Protein AF-A0A8E0RZ95-F1 (afdb_monomer)

Secondary structure (DSSP, 8-state):
--PPP---------TTSHHHHHHHHHHHHHHHHHHHHHHHHHHHTT-----HHHHHHHHHHHHHHHHHHHHHHHHHHHHHT-TTSEEEEEEEE-SPPEEETTEEEPPEEEEEEEE-TT-HHHHHHHHHHHHHHHHHHTT--SPPHHHHHHHHHHHHHHHHHHHHHHHHHHHHHHHHHHHHHHHHHHHTT----HHHHHHHHHHHHHHHHHHHHHHHHHHHHHHHHHHHHHHHHHHHHHHHHHTT---SEEEEEPP-HHHHHHHHHHHHHHHHHHHHHHHHHS--

Nearest PDB structures (foldseek):
  8d9p-assembly1_A  TM=5.197E-01  e=5.336E-02  synthetic construct
  8d9o-assembly1_A  TM=5.175E-01  e=1.502E-01  synthetic construct
  5vju-assembly1_A  TM=3.852E-01  e=2.653E-01  synthetic construct

Mean predicted aligned error: 12.78 Å

Radius of gyration: 26.68 Å; Cα contacts (8 Å, |Δi|>4): 266; chains: 1; bounding box: 66×37×81 Å

Sequence (284 aa):
MRQPLNWQIGLMGPQRASRYDSQIWNATRRAIENLVFYVSEHLSVHKKPTPISSTLQKVYLENSIFLLSLVSLGLSIILQMDPTFLEISMYRVKDTCMFKDNKSVCTYLKSEYRSRPLEVHTGVSEIEQVMNIAWSRLGYQDPNPEMERTINTVFVQWLEYTSIWPLDIACATFTIGFDVFRRILKRYGKSHDESLMFGMIFLMLGASVIRSVEIKLHFSVIQNINEIAQSLNYRLDEMATKKNAEMEVVICVKPPGAHLLLCITIVFLGLLQITFIMDYLDPT

pLDDT: mean 78.1, std 18.05, range [25.03, 94.81]

Solvent-accessible surface area (backbone atoms only — not comparable to full-atom values): 15977 Å² total; per-residue (Å²): 142,82,84,84,85,85,81,86,78,83,86,81,81,77,96,74,62,72,67,60,58,53,52,53,50,53,48,53,48,50,50,49,53,50,50,52,46,53,54,48,56,73,66,56,83,82,73,80,94,63,68,68,67,67,56,49,51,52,53,53,46,54,53,47,46,53,51,50,44,52,51,47,42,52,51,56,54,49,58,52,66,30,49,54,61,38,37,41,39,37,38,30,59,69,54,86,60,43,77,53,93,97,36,78,52,68,52,66,45,78,47,79,46,65,27,31,57,80,35,53,70,62,38,50,51,50,51,51,52,55,49,50,56,58,39,51,73,72,70,50,91,67,83,54,71,68,57,54,51,50,51,52,48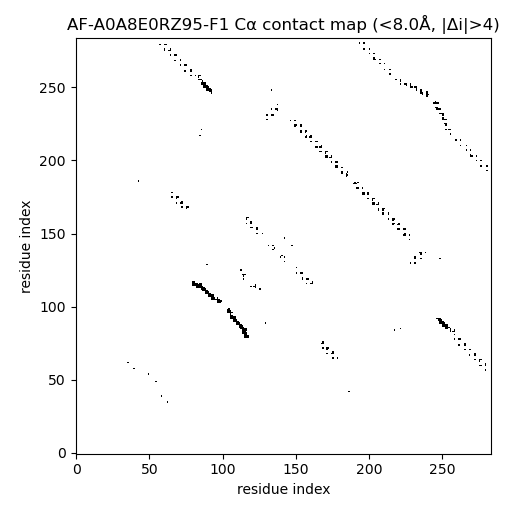,37,51,52,42,44,49,52,41,60,66,48,52,62,53,42,54,46,30,38,50,49,40,47,51,46,53,53,50,49,55,52,39,48,74,73,71,49,86,73,57,64,67,52,52,52,51,36,45,53,36,44,52,49,31,46,52,50,51,52,52,43,52,52,36,53,51,50,38,53,48,54,54,37,53,52,33,51,55,50,36,52,55,42,44,53,50,16,57,75,66,76,46,74,63,58,58,44,57,43,66,60,80,50,62,68,50,51,51,52,55,53,50,45,45,51,51,42,54,51,42,44,52,52,52,52,63,67,67,52,89,123

Structure (mmCIF, N/CA/C/O backbone):
data_AF-A0A8E0RZ95-F1
#
_entry.id   AF-A0A8E0RZ95-F1
#
loop_
_atom_site.group_PDB
_atom_site.id
_atom_site.type_symbol
_atom_site.label_atom_id
_atom_site.label_alt_id
_atom_site.label_comp_id
_atom_site.label_asym_id
_atom_site.label_entity_id
_atom_site.label_seq_id
_atom_site.pdbx_PDB_ins_code
_atom_site.Cartn_x
_atom_site.Cartn_y
_atom_site.Cartn_z
_atom_site.occupancy
_atom_site.B_iso_or_equiv
_atom_site.auth_seq_id
_atom_site.auth_comp_id
_atom_site.auth_asym_id
_atom_site.auth_atom_id
_atom_site.pdbx_PDB_model_num
ATOM 1 N N . MET A 1 1 ? -3.471 12.432 -34.734 1.00 38.22 1 MET A N 1
ATOM 2 C CA . MET A 1 1 ? -4.669 11.695 -34.275 1.00 38.22 1 MET A CA 1
ATOM 3 C C . MET A 1 1 ? -4.666 10.320 -34.933 1.00 38.22 1 MET A C 1
ATOM 5 O O . MET A 1 1 ? -4.918 10.234 -36.126 1.00 38.22 1 MET A O 1
ATOM 9 N N . ARG A 1 2 ? -4.275 9.266 -34.205 1.00 31.06 2 ARG A N 1
ATOM 10 C CA . ARG A 1 2 ? -4.332 7.866 -34.663 1.00 31.06 2 ARG A CA 1
ATOM 11 C C . ARG A 1 2 ? -5.032 7.031 -33.591 1.00 31.06 2 ARG A C 1
ATOM 13 O O . ARG A 1 2 ? -4.821 7.259 -32.406 1.00 31.06 2 ARG A O 1
ATOM 20 N N . GLN A 1 3 ? -5.914 6.153 -34.058 1.00 31.36 3 GLN A N 1
ATOM 21 C CA . GLN A 1 3 ? -6.855 5.345 -33.285 1.00 31.36 3 GLN A CA 1
ATOM 22 C C . GLN A 1 3 ? -6.155 4.284 -32.410 1.00 31.36 3 GLN A C 1
ATOM 24 O O . GLN A 1 3 ? -5.084 3.808 -32.790 1.00 31.36 3 GLN A O 1
ATOM 29 N N . PRO A 1 4 ? -6.759 3.882 -31.276 1.00 33.38 4 PRO A N 1
ATOM 30 C CA . PRO A 1 4 ? -6.235 2.822 -30.420 1.00 33.38 4 PRO A CA 1
ATOM 31 C C . PRO A 1 4 ? -6.457 1.421 -31.018 1.00 33.38 4 PRO A C 1
ATOM 33 O O . PRO A 1 4 ? -7.517 1.114 -31.565 1.00 33.38 4 PRO A O 1
ATOM 36 N N . LEU A 1 5 ? -5.437 0.567 -30.885 1.00 31.61 5 LEU A N 1
ATOM 37 C CA . LEU A 1 5 ? -5.451 -0.853 -31.242 1.00 31.61 5 LEU A CA 1
ATOM 38 C C . LEU A 1 5 ? -6.362 -1.640 -30.290 1.00 31.61 5 LEU A C 1
ATOM 40 O O . LEU A 1 5 ? -6.172 -1.646 -29.075 1.00 31.61 5 LEU A O 1
ATOM 44 N N . ASN A 1 6 ? -7.349 -2.305 -30.883 1.00 25.03 6 ASN A N 1
ATOM 45 C CA . ASN A 1 6 ? -8.345 -3.144 -30.229 1.00 25.03 6 ASN A CA 1
ATOM 46 C C . ASN A 1 6 ? -7.738 -4.533 -29.949 1.00 25.03 6 ASN A C 1
ATOM 48 O O . ASN A 1 6 ? -7.458 -5.279 -30.887 1.00 25.03 6 ASN A O 1
ATOM 52 N N . TRP A 1 7 ? -7.547 -4.896 -28.680 1.00 32.97 7 TRP A N 1
ATOM 53 C CA . TRP A 1 7 ? -7.161 -6.252 -28.276 1.00 32.97 7 TRP A CA 1
ATOM 54 C C . TRP A 1 7 ? -8.414 -7.021 -27.845 1.00 32.97 7 TRP A C 1
ATOM 56 O O . TRP A 1 7 ? -8.933 -6.814 -26.751 1.00 32.97 7 TRP A O 1
ATOM 66 N N . GLN A 1 8 ? -8.920 -7.906 -28.708 1.00 28.61 8 GLN A N 1
ATOM 67 C CA . GLN A 1 8 ? -9.961 -8.867 -28.335 1.00 28.61 8 GLN A CA 1
ATOM 68 C C . GLN A 1 8 ? -9.312 -10.094 -27.689 1.00 28.61 8 GLN A C 1
ATOM 70 O O . GLN A 1 8 ? -8.647 -10.883 -28.357 1.00 28.61 8 GLN A O 1
ATOM 75 N N . ILE A 1 9 ? -9.525 -10.259 -26.384 1.00 35.12 9 ILE A N 1
ATOM 76 C CA . ILE A 1 9 ? -9.190 -11.479 -25.646 1.00 35.12 9 ILE A CA 1
ATOM 77 C C . ILE A 1 9 ? -10.473 -12.305 -25.533 1.00 35.12 9 ILE A C 1
ATOM 79 O O . ILE A 1 9 ? -11.437 -11.893 -24.889 1.00 35.12 9 ILE A O 1
ATOM 83 N N . GLY A 1 10 ? -10.492 -13.462 -26.194 1.00 29.03 10 GLY A N 1
ATOM 84 C CA . GLY A 1 10 ? -11.574 -14.435 -26.090 1.00 29.03 10 GLY A CA 1
ATOM 85 C C . GLY A 1 10 ? -11.600 -15.070 -24.701 1.00 29.03 10 GLY A C 1
ATOM 86 O O . GLY A 1 10 ? -10.696 -15.816 -24.333 1.00 29.03 10 GLY A O 1
ATOM 87 N N . LEU A 1 11 ? -12.648 -14.779 -23.932 1.00 29.88 11 LEU A N 1
ATOM 88 C CA . LEU A 1 11 ? -12.957 -15.453 -22.674 1.00 29.88 11 LEU A CA 1
ATOM 89 C C . LEU A 1 11 ? -13.572 -16.829 -22.972 1.00 29.88 11 LEU A C 1
ATOM 91 O O . LEU A 1 11 ? -14.759 -16.936 -23.270 1.00 29.88 11 LEU A O 1
ATOM 95 N N . MET A 1 12 ? -12.774 -17.891 -22.851 1.00 31.47 12 MET A N 1
ATOM 96 C CA . MET A 1 12 ? -13.291 -19.226 -22.537 1.00 31.47 12 MET A CA 1
ATOM 97 C C . MET A 1 12 ? -13.261 -19.396 -21.017 1.00 31.47 12 MET A C 1
ATOM 99 O O . MET A 1 12 ? -12.195 -19.432 -20.405 1.00 31.47 12 MET A O 1
ATOM 103 N N . GLY A 1 13 ? -14.438 -19.443 -20.394 1.00 33.50 13 GLY A N 1
ATOM 104 C CA . GLY A 1 13 ? -14.564 -19.659 -18.954 1.00 33.50 13 GLY A CA 1
ATOM 105 C C . GLY A 1 13 ? -14.348 -21.118 -18.537 1.00 33.50 13 GLY A C 1
ATOM 106 O O . GLY A 1 13 ? -14.500 -22.031 -19.349 1.00 33.50 13 GLY A O 1
ATOM 107 N N . PRO A 1 14 ? -14.135 -21.355 -17.233 1.00 33.59 14 PRO A N 1
ATOM 108 C CA . PRO A 1 14 ? -14.569 -22.580 -16.587 1.00 33.59 14 PRO A CA 1
ATOM 109 C C . PRO A 1 14 ? -15.612 -22.263 -15.503 1.00 33.59 14 PRO A C 1
ATOM 111 O O . PRO A 1 14 ? -15.302 -21.814 -14.399 1.00 33.59 14 PRO A O 1
ATOM 114 N N . GLN A 1 15 ? -16.878 -22.566 -15.800 1.00 38.19 15 GLN A N 1
ATOM 115 C CA . GLN A 1 15 ? -17.919 -22.787 -14.794 1.00 38.19 15 GLN A CA 1
ATOM 116 C C . GLN A 1 15 ? -17.561 -24.039 -13.977 1.00 38.19 15 GLN A C 1
ATOM 118 O O . GLN A 1 15 ? -17.965 -25.140 -14.340 1.00 38.19 15 GLN A O 1
ATOM 123 N N . ARG A 1 16 ? -16.781 -23.910 -12.895 1.00 37.94 16 ARG A N 1
ATOM 124 C CA . ARG A 1 16 ? -16.655 -24.982 -11.876 1.00 37.94 16 ARG A CA 1
ATOM 125 C C . ARG A 1 16 ? -16.130 -24.562 -10.493 1.00 37.94 16 ARG A C 1
ATOM 127 O O . ARG A 1 16 ? -16.022 -25.426 -9.634 1.00 37.94 16 ARG A O 1
ATOM 134 N N . ALA A 1 17 ? -15.880 -23.274 -10.235 1.00 37.50 17 ALA A N 1
ATOM 135 C CA . ALA A 1 17 ? -15.414 -22.790 -8.922 1.00 37.50 17 ALA A CA 1
ATOM 136 C C . ALA A 1 17 ? -16.546 -22.419 -7.932 1.00 37.50 17 ALA A C 1
ATOM 138 O O . ALA A 1 17 ? -16.348 -22.406 -6.724 1.00 37.50 17 ALA A O 1
ATOM 139 N N . SER A 1 18 ? -17.774 -22.194 -8.414 1.00 48.66 18 SER A N 1
ATOM 140 C CA . SER A 1 18 ? -18.860 -21.588 -7.618 1.00 48.66 18 SER A CA 1
ATOM 141 C C . SER A 1 18 ? -19.387 -22.438 -6.449 1.00 48.66 18 SER A C 1
ATOM 143 O O . SER A 1 18 ? -19.952 -21.891 -5.501 1.00 48.66 18 SER A O 1
ATOM 145 N N . ARG A 1 19 ? -19.244 -23.769 -6.487 1.00 39.62 19 ARG A N 1
ATOM 146 C CA . ARG A 1 19 ? -19.892 -24.640 -5.491 1.00 39.62 19 ARG A CA 1
ATOM 147 C C . ARG A 1 19 ? -19.043 -24.825 -4.224 1.00 39.62 19 ARG A C 1
ATOM 149 O O . ARG A 1 19 ? -19.615 -24.898 -3.140 1.00 39.62 19 ARG A O 1
ATOM 156 N N . TYR A 1 20 ? -17.714 -24.813 -4.350 1.00 39.94 20 TYR A N 1
ATOM 157 C CA . TYR A 1 20 ? -16.779 -24.973 -3.226 1.00 39.94 20 TYR A CA 1
ATOM 158 C C . TYR A 1 20 ? -16.676 -23.699 -2.371 1.00 39.94 20 TYR A C 1
ATOM 160 O O . TYR A 1 20 ? -16.787 -23.777 -1.148 1.00 39.94 20 TYR A O 1
ATOM 168 N N . ASP A 1 21 ? -16.609 -22.523 -3.006 1.00 46.5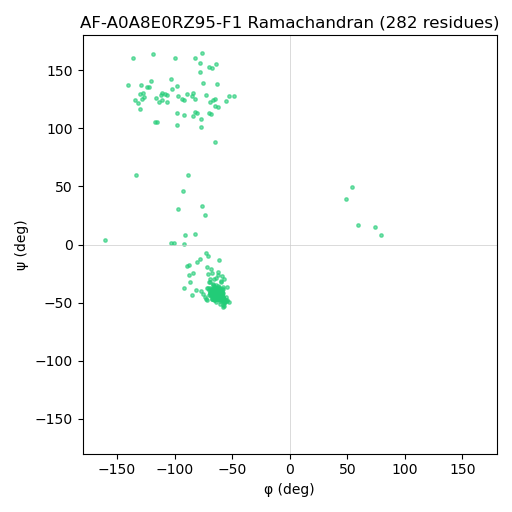3 21 ASP A N 1
ATOM 169 C CA . ASP A 1 21 ? -16.584 -21.230 -2.302 1.00 46.53 21 ASP A CA 1
ATOM 170 C C . ASP A 1 21 ? -17.868 -20.986 -1.497 1.00 46.53 21 ASP A C 1
ATOM 172 O O . ASP A 1 21 ? -17.823 -20.484 -0.375 1.00 46.53 21 ASP A O 1
ATOM 176 N N . SER A 1 22 ? -19.021 -21.432 -2.013 1.00 51.91 22 SER A N 1
ATOM 177 C CA . SER A 1 22 ? -20.303 -21.319 -1.303 1.00 51.91 22 SER A CA 1
ATOM 178 C C . SER A 1 22 ? -20.371 -22.181 -0.036 1.00 51.91 22 SER A C 1
ATOM 180 O O . SER A 1 22 ? -20.977 -21.779 0.957 1.00 51.91 22 SER A O 1
ATOM 182 N N . GLN A 1 23 ? -19.742 -23.361 -0.037 1.00 51.00 23 GLN A N 1
ATOM 183 C CA . GLN A 1 23 ? -19.734 -24.260 1.118 1.00 51.00 23 GLN A CA 1
ATOM 184 C C . GLN A 1 23 ? -18.761 -23.789 2.194 1.00 51.00 23 GLN A C 1
ATOM 186 O O . GLN A 1 23 ? -19.113 -23.831 3.372 1.00 51.00 23 GLN A O 1
ATOM 191 N N . ILE A 1 24 ? -17.588 -23.290 1.796 1.00 57.09 24 ILE A N 1
ATOM 192 C CA . ILE A 1 24 ? -16.614 -22.703 2.720 1.00 57.09 24 ILE A CA 1
ATOM 193 C C . ILE A 1 24 ? -17.204 -21.446 3.360 1.00 57.09 24 ILE A C 1
ATOM 195 O O . ILE A 1 24 ? -17.187 -21.348 4.581 1.00 57.09 24 ILE A O 1
ATOM 199 N N . TRP A 1 25 ? -17.817 -20.554 2.572 1.00 45.50 25 TRP A N 1
ATOM 200 C CA . TRP A 1 25 ? -18.476 -19.344 3.077 1.00 45.50 25 TRP A CA 1
ATOM 201 C C . TRP A 1 25 ? -19.624 -19.647 4.044 1.00 45.50 25 TRP A C 1
ATOM 203 O O . TRP A 1 25 ? -19.741 -19.031 5.100 1.00 45.50 25 TRP A O 1
ATOM 213 N N . ASN A 1 26 ? -20.462 -20.636 3.726 1.00 57.56 26 ASN A N 1
ATOM 214 C CA . ASN A 1 26 ? -21.552 -21.036 4.614 1.00 57.56 26 ASN A CA 1
ATOM 215 C C . ASN A 1 26 ? -21.043 -21.713 5.898 1.00 57.56 26 ASN A C 1
ATOM 217 O O . ASN A 1 26 ? -21.667 -21.569 6.949 1.00 57.56 26 ASN A O 1
ATOM 221 N N . ALA A 1 27 ? -19.920 -22.433 5.834 1.00 58.31 27 ALA A N 1
ATOM 222 C CA . ALA A 1 27 ? -19.299 -23.061 6.996 1.00 58.31 27 ALA A CA 1
ATOM 223 C C . ALA A 1 27 ? -18.613 -22.034 7.911 1.00 58.31 27 ALA A C 1
ATOM 225 O O . ALA A 1 27 ? -18.829 -22.071 9.122 1.00 58.31 27 ALA A O 1
ATOM 226 N N . THR A 1 28 ? -17.853 -21.082 7.357 1.00 58.94 28 THR A N 1
ATOM 227 C CA . THR A 1 28 ? -17.247 -19.988 8.134 1.00 58.94 28 THR A CA 1
ATOM 228 C C . THR A 1 28 ? -18.304 -19.061 8.709 1.00 58.94 28 THR A C 1
ATOM 230 O O . THR A 1 28 ? -18.215 -18.712 9.881 1.00 58.94 28 THR A O 1
ATOM 233 N N . ARG A 1 29 ? -19.360 -18.743 7.951 1.00 61.69 29 ARG A N 1
ATOM 234 C CA . ARG A 1 29 ? -20.508 -17.984 8.459 1.00 61.69 29 ARG A CA 1
ATOM 235 C C . ARG A 1 29 ? -21.156 -18.668 9.662 1.00 61.69 29 ARG A C 1
ATOM 237 O O . ARG A 1 29 ? -21.318 -18.022 10.688 1.00 61.69 29 ARG A O 1
ATOM 244 N N . ARG A 1 30 ? -21.457 -19.970 9.580 1.00 60.84 30 ARG A N 1
ATOM 245 C CA . ARG A 1 30 ? -22.023 -20.723 10.717 1.00 60.84 30 ARG A CA 1
ATOM 246 C C . ARG A 1 30 ? -21.066 -20.808 11.900 1.00 60.84 30 ARG A C 1
ATOM 248 O O . ARG A 1 30 ? -21.513 -20.742 13.035 1.00 60.84 30 ARG A O 1
ATOM 255 N N . ALA A 1 31 ? -19.763 -20.954 11.659 1.00 64.19 31 ALA A N 1
ATOM 256 C CA . ALA A 1 31 ? -18.771 -20.976 12.731 1.00 64.19 31 ALA A CA 1
ATOM 257 C C . ALA A 1 31 ? -18.695 -19.623 13.456 1.00 64.19 31 ALA A C 1
ATOM 259 O O . ALA A 1 31 ? -18.649 -19.594 14.682 1.00 64.19 31 ALA A O 1
ATOM 260 N N . ILE A 1 32 ? -18.747 -18.515 12.713 1.00 63.19 32 ILE A N 1
ATOM 261 C CA . ILE A 1 32 ? -18.776 -17.158 13.268 1.00 63.19 32 ILE A CA 1
ATOM 262 C C . ILE A 1 32 ? -20.095 -16.910 14.001 1.00 63.19 32 ILE A C 1
ATOM 264 O O . ILE A 1 32 ? -20.067 -16.449 15.135 1.00 63.19 32 ILE A O 1
ATOM 268 N N . GLU A 1 33 ? -21.238 -17.263 13.409 1.00 58.22 33 GLU A N 1
ATOM 269 C CA . GLU A 1 33 ? -22.555 -17.147 14.049 1.00 58.22 33 GLU A CA 1
ATOM 270 C C . GLU A 1 33 ? -22.611 -17.963 15.347 1.00 58.22 33 GLU A C 1
ATOM 272 O O . GLU A 1 33 ? -23.051 -17.440 16.366 1.00 58.22 33 GLU A O 1
ATOM 277 N N . ASN A 1 34 ? -22.079 -19.189 15.356 1.00 60.34 34 ASN A N 1
ATOM 278 C CA . ASN A 1 34 ? -22.012 -20.027 16.554 1.00 60.34 34 ASN A CA 1
ATOM 279 C C . ASN A 1 34 ? -21.044 -19.476 17.604 1.00 60.34 34 ASN A C 1
ATOM 281 O O . ASN A 1 34 ? -21.351 -19.540 18.788 1.00 60.34 34 ASN A O 1
ATOM 285 N N . LEU A 1 35 ? -19.895 -18.923 17.206 1.00 56.41 35 LEU A N 1
ATOM 286 C CA . LEU A 1 35 ? -18.947 -18.303 18.134 1.00 56.41 35 LEU A CA 1
ATOM 287 C C . LEU A 1 35 ? -19.548 -17.036 18.760 1.00 56.41 35 LEU A C 1
ATOM 289 O O . LEU A 1 35 ? -19.480 -16.851 19.972 1.00 56.41 35 LEU A O 1
ATOM 293 N N . VAL A 1 36 ? -20.179 -16.190 17.943 1.00 57.47 36 VAL A N 1
ATOM 294 C CA . VAL A 1 36 ? -20.870 -14.970 18.378 1.00 57.47 36 VAL A CA 1
ATOM 295 C C . VAL A 1 36 ? -22.051 -15.320 19.279 1.00 57.47 36 VAL A C 1
ATOM 297 O O . VAL A 1 36 ? -22.217 -14.692 20.322 1.00 57.47 36 VAL A O 1
ATOM 300 N N . PHE A 1 37 ? -22.830 -16.346 18.930 1.00 59.19 37 PHE A N 1
ATOM 301 C CA . PHE A 1 37 ? -23.941 -16.835 19.740 1.00 59.19 37 PHE A CA 1
ATOM 302 C C . PHE A 1 37 ? -23.453 -17.415 21.068 1.00 59.19 37 PHE A C 1
ATOM 304 O O . PHE A 1 37 ? -23.940 -17.003 22.111 1.00 59.19 37 PHE A O 1
ATOM 311 N N . TYR A 1 38 ? -22.434 -18.277 21.057 1.00 59.50 38 TYR A N 1
ATOM 312 C CA . TYR A 1 38 ? -21.866 -18.880 22.263 1.00 59.50 38 TYR A CA 1
ATOM 313 C C . TYR A 1 38 ? -21.296 -17.823 23.215 1.00 59.50 38 TYR A C 1
ATOM 315 O O . TYR A 1 38 ? -21.561 -17.848 24.415 1.00 59.50 38 TYR A O 1
ATOM 323 N N . VAL A 1 39 ? -20.566 -16.837 22.680 1.00 58.47 39 VAL A N 1
ATOM 324 C CA . VAL A 1 39 ? -20.052 -15.705 23.461 1.00 58.47 39 VAL A CA 1
ATOM 325 C C . VAL A 1 39 ? -21.203 -14.845 23.987 1.00 58.47 39 VAL A C 1
ATOM 327 O O . VAL A 1 39 ? -21.179 -14.460 25.154 1.00 58.47 39 VAL A O 1
ATOM 330 N N . SER A 1 40 ? -22.230 -14.585 23.174 1.00 50.34 40 SER A N 1
ATOM 331 C CA . SER A 1 40 ? -23.420 -13.811 23.550 1.00 50.34 40 SER A CA 1
ATOM 332 C C . SER A 1 40 ? -24.259 -14.497 24.632 1.00 50.34 40 SER A C 1
ATOM 334 O O . SER A 1 40 ? -24.699 -13.839 25.573 1.00 50.34 40 SER A O 1
ATOM 336 N N . GLU A 1 41 ? -24.461 -15.809 24.539 1.00 54.09 41 GLU A N 1
ATOM 337 C CA . GLU A 1 41 ? -25.244 -16.618 25.478 1.00 54.09 41 GLU A CA 1
ATOM 338 C C . GLU A 1 41 ? -24.520 -16.744 26.824 1.00 54.09 41 GLU A C 1
ATOM 340 O O . GLU A 1 41 ? -25.106 -16.471 27.871 1.00 54.09 41 GLU A O 1
ATOM 345 N N . HIS A 1 42 ? -23.202 -16.985 26.816 1.00 58.12 42 HIS A N 1
ATOM 346 C CA . HIS A 1 42 ? -22.387 -16.912 28.038 1.00 58.12 42 HIS A CA 1
ATOM 347 C C . HIS A 1 42 ? -22.362 -15.509 28.671 1.00 58.12 42 HIS A C 1
ATOM 349 O O . HIS A 1 42 ? -22.106 -15.367 29.866 1.00 58.12 42 HIS A O 1
ATOM 355 N N . LEU A 1 43 ? -22.621 -14.460 27.886 1.00 49.66 43 LEU A N 1
ATOM 356 C CA . LEU A 1 43 ? -22.634 -13.065 28.332 1.00 49.66 43 LEU A CA 1
ATOM 357 C C . LEU A 1 43 ? -23.987 -12.586 28.879 1.00 49.66 43 LEU A C 1
ATOM 359 O O . LEU A 1 43 ? -24.028 -11.552 29.548 1.00 49.66 43 LEU A O 1
ATOM 363 N N . SER A 1 44 ? -25.086 -13.289 28.597 1.00 49.38 44 SER A N 1
ATOM 364 C CA . SER A 1 44 ? -26.452 -12.798 28.843 1.00 49.38 44 SER A CA 1
ATOM 365 C C . SER A 1 44 ? -27.143 -13.398 30.072 1.00 49.38 44 SER A C 1
ATOM 367 O O . SER A 1 44 ? -28.244 -12.972 30.415 1.00 49.38 44 SER A O 1
ATOM 369 N N . VAL A 1 45 ? -26.472 -14.281 30.820 1.00 48.69 45 VAL A N 1
ATOM 370 C CA . VAL A 1 45 ? -27.041 -14.985 31.989 1.00 48.69 45 VAL A CA 1
ATOM 371 C C . VAL A 1 45 ? -27.481 -14.051 33.141 1.00 48.69 45 VAL A C 1
ATOM 373 O O . VAL A 1 45 ? -28.231 -14.485 34.011 1.00 48.69 45 VAL A O 1
ATOM 376 N N . HIS A 1 46 ? -27.109 -12.761 33.172 1.00 45.81 46 HIS A N 1
ATOM 377 C CA . HIS A 1 46 ? -27.417 -11.845 34.292 1.00 45.81 46 HIS A CA 1
ATOM 378 C C . HIS A 1 46 ? -27.976 -10.461 33.888 1.00 45.81 46 HIS A C 1
ATOM 380 O O . HIS A 1 46 ? -27.406 -9.432 34.256 1.00 45.81 46 HIS A O 1
ATOM 386 N N . LYS A 1 47 ? -29.116 -10.375 33.185 1.00 48.53 47 LYS A N 1
ATOM 387 C CA . LYS A 1 47 ? -29.812 -9.077 33.007 1.00 48.53 47 LYS A CA 1
ATOM 388 C C . LYS A 1 47 ? -31.294 -9.099 33.399 1.00 48.53 47 LYS A C 1
ATOM 390 O O . LYS A 1 47 ? -32.053 -9.965 32.982 1.00 48.53 47 LYS A O 1
ATOM 395 N N . LYS A 1 48 ? -31.675 -8.099 34.209 1.00 42.00 48 LYS A N 1
ATOM 396 C CA . LYS A 1 48 ? -33.056 -7.719 34.566 1.00 42.00 48 LYS A CA 1
ATOM 397 C C . LYS A 1 48 ? -33.832 -7.231 33.326 1.00 42.00 48 LYS A C 1
ATOM 399 O O . LYS A 1 48 ? -33.199 -6.755 32.385 1.00 42.00 48 LYS A O 1
ATOM 404 N N . PRO A 1 49 ? -35.177 -7.313 33.326 1.00 40.31 49 PRO A N 1
ATOM 405 C CA . PRO A 1 49 ? -35.978 -7.123 32.123 1.00 40.31 49 PRO A CA 1
ATOM 406 C C . PRO A 1 49 ? -36.112 -5.637 31.762 1.00 40.31 49 PRO A C 1
ATOM 408 O O . PRO A 1 49 ? -36.827 -4.884 32.417 1.00 40.31 49 PRO A O 1
ATOM 411 N N . THR A 1 50 ? -35.431 -5.230 30.696 1.00 44.28 50 THR A N 1
ATOM 412 C CA . THR A 1 50 ? -35.746 -4.045 29.882 1.00 44.28 50 THR A CA 1
ATOM 413 C C . THR A 1 50 ? -36.503 -4.479 28.621 1.00 44.28 50 THR A C 1
ATOM 415 O O . THR A 1 50 ? -36.453 -5.664 28.275 1.00 44.28 50 THR A O 1
ATOM 418 N N . PRO A 1 51 ? -37.227 -3.574 27.930 1.00 43.12 51 PRO A N 1
ATOM 419 C CA . PRO A 1 51 ? -37.969 -3.913 26.716 1.00 43.12 51 PRO A CA 1
ATOM 420 C C . PRO A 1 51 ? -37.101 -4.706 25.727 1.00 43.12 51 PRO A C 1
ATOM 422 O O . PRO A 1 51 ? -35.959 -4.355 25.415 1.00 43.12 51 PRO A O 1
ATOM 425 N N . ILE A 1 52 ? -37.649 -5.840 25.296 1.00 52.00 52 ILE A N 1
ATOM 426 C CA . ILE A 1 52 ? -36.912 -6.937 24.658 1.00 52.00 52 ILE A CA 1
ATOM 427 C C . ILE A 1 52 ? -36.340 -6.508 23.294 1.00 52.00 52 ILE A C 1
ATOM 429 O O . ILE A 1 52 ? -35.264 -6.966 22.916 1.00 52.00 52 ILE A O 1
ATOM 433 N N . SER A 1 53 ? -36.996 -5.580 22.584 1.00 51.41 53 SER A N 1
ATOM 434 C CA . SER A 1 53 ? -36.564 -5.111 21.259 1.00 51.41 53 SER A CA 1
ATOM 435 C C . SER A 1 53 ? -35.315 -4.218 21.298 1.00 51.41 53 SER A C 1
ATOM 437 O O . SER A 1 53 ? -34.365 -4.486 20.565 1.00 51.41 53 SER A O 1
ATOM 439 N N . SER A 1 54 ? -35.259 -3.211 22.180 1.00 61.38 54 SER A N 1
ATOM 440 C CA . SER A 1 54 ? -34.104 -2.296 22.275 1.00 61.38 54 SER A CA 1
ATOM 441 C C . SER A 1 54 ? -32.866 -2.986 22.854 1.00 61.38 54 SER A C 1
ATOM 443 O O . SER A 1 54 ? -31.733 -2.707 22.460 1.00 61.38 54 SER A O 1
ATOM 445 N N . THR A 1 55 ? -33.076 -3.956 23.747 1.00 64.44 55 THR A N 1
ATOM 446 C CA . THR A 1 55 ? -31.990 -4.736 24.353 1.00 64.44 55 THR A CA 1
ATOM 447 C C . THR A 1 55 ? -31.329 -5.664 23.327 1.00 64.44 55 THR A C 1
ATOM 449 O O . THR A 1 55 ? -30.102 -5.764 23.294 1.00 64.44 55 THR A O 1
ATOM 452 N N . LEU A 1 56 ? -32.122 -6.305 22.461 1.00 70.94 56 LEU A N 1
ATOM 453 C CA . LEU A 1 56 ? -31.624 -7.172 21.391 1.00 70.94 56 LEU A CA 1
ATOM 454 C C . LEU A 1 56 ? -30.819 -6.370 20.353 1.00 70.94 56 LEU A C 1
ATOM 456 O O . LEU A 1 56 ? -29.715 -6.773 19.992 1.00 70.94 56 LEU A O 1
ATOM 460 N N . GLN A 1 57 ? -31.332 -5.208 19.931 1.00 75.94 57 GLN A N 1
ATOM 461 C CA . GLN A 1 57 ? -30.656 -4.321 18.979 1.00 75.94 57 GLN A CA 1
ATOM 462 C C . GLN A 1 57 ? -29.286 -3.866 19.499 1.00 75.94 57 GLN A C 1
ATOM 464 O O . GLN A 1 57 ? -28.302 -3.955 18.767 1.00 75.94 57 GLN A O 1
ATOM 469 N N . LYS A 1 58 ? -29.184 -3.485 20.781 1.00 77.50 58 LYS A N 1
ATOM 470 C CA . LYS A 1 58 ? -27.896 -3.123 21.398 1.00 77.50 58 LYS A CA 1
ATOM 471 C C . LYS A 1 58 ? -26.902 -4.286 21.401 1.00 77.50 58 LYS A C 1
ATOM 473 O O . LYS A 1 58 ? -25.735 -4.073 21.097 1.00 77.50 58 LYS A O 1
ATOM 478 N N . VAL A 1 59 ? -27.342 -5.517 21.677 1.00 80.12 59 VAL A N 1
ATOM 479 C CA . VAL A 1 59 ? -26.459 -6.703 21.635 1.00 80.12 59 VAL A CA 1
ATOM 480 C C . VAL A 1 59 ? -25.960 -6.989 20.215 1.00 80.12 59 VAL A C 1
ATOM 482 O O . VAL A 1 59 ? -24.774 -7.272 20.028 1.00 80.12 59 VAL A O 1
ATOM 485 N N . TYR A 1 60 ? -26.831 -6.883 19.206 1.00 84.44 60 TYR A N 1
ATOM 486 C CA . TYR A 1 60 ? -26.427 -7.023 17.803 1.00 84.44 60 TYR A CA 1
ATOM 487 C C . TYR A 1 60 ? -25.384 -5.987 17.406 1.00 84.44 60 TYR A C 1
ATOM 489 O O . TYR A 1 60 ? -24.393 -6.328 16.757 1.00 84.44 60 TYR A O 1
ATOM 497 N N . LEU A 1 61 ? -25.588 -4.741 17.821 1.00 85.62 61 LEU A N 1
ATOM 498 C CA . LEU A 1 61 ? -24.681 -3.649 17.520 1.00 85.62 61 LEU A CA 1
ATOM 499 C C . LEU A 1 61 ? -23.314 -3.857 18.185 1.00 85.62 61 LEU A C 1
ATOM 501 O O . LEU A 1 61 ? -22.291 -3.765 17.514 1.00 85.62 61 LEU A O 1
ATOM 505 N N . GLU A 1 62 ? -23.290 -4.249 19.466 1.00 84.94 62 GLU A N 1
ATOM 506 C CA . GLU A 1 62 ? -22.050 -4.590 20.174 1.00 84.94 62 GLU A CA 1
ATOM 507 C C . GLU A 1 62 ? -21.279 -5.687 19.436 1.00 84.94 62 GLU A C 1
ATOM 509 O O . GLU A 1 62 ? -20.080 -5.559 19.191 1.00 84.94 62 GLU A O 1
ATOM 514 N N . ASN A 1 63 ? -21.942 -6.780 19.064 1.00 88.06 63 ASN A N 1
ATOM 515 C CA . ASN A 1 63 ? -21.279 -7.879 18.364 1.00 88.06 63 ASN A CA 1
ATOM 516 C C . ASN A 1 63 ? -20.807 -7.476 16.961 1.00 88.06 63 ASN A C 1
ATOM 518 O O . ASN A 1 63 ? -19.743 -7.917 16.530 1.00 88.06 63 ASN A O 1
ATOM 522 N N . SER A 1 64 ? -21.556 -6.607 16.283 1.00 89.31 64 SER A N 1
ATOM 523 C CA . SER A 1 64 ? -21.186 -6.086 14.967 1.00 89.31 64 SER A CA 1
ATOM 524 C C . SER A 1 64 ? -19.956 -5.186 15.040 1.00 89.31 64 SER A C 1
ATOM 526 O O . SER A 1 64 ? -19.050 -5.355 14.229 1.00 89.31 64 SER A O 1
ATOM 528 N N . ILE A 1 65 ? -19.873 -4.293 16.035 1.00 90.12 65 ILE A N 1
ATOM 529 C CA . ILE A 1 65 ? -18.695 -3.440 16.270 1.00 90.12 65 ILE A CA 1
ATOM 530 C C . ILE A 1 65 ? -17.448 -4.310 16.455 1.00 90.12 65 ILE A C 1
ATOM 532 O O . ILE A 1 65 ? -16.463 -4.128 15.746 1.00 90.12 65 ILE A O 1
ATOM 536 N N . PHE A 1 66 ? -17.514 -5.317 17.331 1.00 90.75 66 PHE A N 1
ATOM 537 C CA . PHE A 1 66 ? -16.384 -6.216 17.581 1.00 90.75 66 PHE A CA 1
ATOM 538 C C . PHE A 1 66 ? -15.964 -7.014 16.348 1.00 90.75 66 PHE A C 1
ATOM 540 O O . PHE A 1 66 ? -14.775 -7.102 16.037 1.00 90.75 66 PHE A O 1
ATOM 547 N N . LEU A 1 67 ? -16.936 -7.581 15.627 1.00 91.31 67 LEU A N 1
ATOM 548 C CA . LEU A 1 67 ? -16.670 -8.328 14.403 1.00 91.31 67 LEU A CA 1
ATOM 549 C C . LEU A 1 67 ? -15.998 -7.439 13.355 1.00 91.31 67 LEU A C 1
ATOM 551 O O . LEU A 1 67 ? -15.005 -7.844 12.754 1.00 91.31 67 LEU A O 1
ATOM 555 N N . LEU A 1 68 ? -16.512 -6.225 13.155 1.00 91.81 68 LEU A N 1
ATOM 556 C CA . LEU A 1 68 ? -15.927 -5.276 12.221 1.00 91.81 68 LEU A CA 1
ATOM 557 C C . LEU A 1 68 ? -14.501 -4.902 12.634 1.00 91.81 68 LEU A C 1
ATOM 559 O O . LEU A 1 68 ? -13.627 -4.884 11.769 1.00 91.81 68 LEU A O 1
ATOM 563 N N . SER A 1 69 ? -14.231 -4.668 13.923 1.00 91.56 69 SER A N 1
ATOM 564 C CA . SER A 1 69 ? -12.875 -4.372 14.400 1.00 91.56 69 SER A CA 1
ATOM 565 C C . SER A 1 69 ? -11.905 -5.530 14.135 1.00 91.56 69 SER A C 1
ATOM 567 O O . SER A 1 69 ? -10.784 -5.292 13.684 1.00 91.56 69 SER A O 1
ATOM 569 N N . LEU A 1 70 ? -12.336 -6.785 14.320 1.00 93.25 70 LEU A N 1
ATOM 570 C CA . LEU A 1 70 ? -11.534 -7.966 13.973 1.00 93.25 70 LEU A CA 1
ATOM 571 C C . LEU A 1 70 ? -11.260 -8.066 12.469 1.00 93.25 70 LEU A C 1
ATOM 573 O O . LEU A 1 70 ? -10.125 -8.322 12.066 1.00 93.25 70 LEU A O 1
ATOM 577 N N . VAL A 1 71 ? -12.282 -7.850 11.636 1.00 93.56 71 VAL A N 1
ATOM 578 C CA . VAL A 1 71 ? -12.133 -7.848 10.173 1.00 93.56 71 VAL A CA 1
ATOM 579 C C . VAL A 1 71 ? -11.184 -6.734 9.735 1.00 93.56 71 VAL A C 1
ATOM 581 O O . VAL A 1 71 ? -10.308 -6.974 8.909 1.00 93.56 71 VAL A O 1
ATOM 584 N N . SER A 1 72 ? -11.305 -5.541 10.320 1.00 91.88 72 SER A N 1
ATOM 585 C CA . SER A 1 72 ? -10.426 -4.406 10.034 1.00 91.88 72 SER A CA 1
ATOM 586 C C . SER A 1 72 ? -8.972 -4.715 10.375 1.00 91.88 72 SER A C 1
ATOM 588 O O . SER A 1 72 ? -8.100 -4.470 9.548 1.00 91.88 72 SER A O 1
ATOM 590 N N . LEU A 1 73 ? -8.703 -5.304 11.547 1.00 93.25 73 LEU A N 1
ATOM 591 C CA . LEU A 1 73 ? -7.353 -5.733 11.918 1.00 93.25 73 LEU A CA 1
ATOM 592 C C . LEU A 1 73 ? -6.809 -6.779 10.934 1.00 93.25 73 LEU A C 1
ATOM 594 O O . LEU A 1 73 ? -5.675 -6.665 10.473 1.00 93.25 73 LEU A O 1
ATOM 598 N N . GLY A 1 74 ? -7.622 -7.779 10.583 1.00 93.50 74 GLY A N 1
ATOM 599 C CA . GLY A 1 74 ? -7.241 -8.810 9.618 1.00 93.50 74 GLY A CA 1
ATOM 600 C C . GLY A 1 74 ? -6.879 -8.224 8.253 1.00 93.50 74 GLY A C 1
ATOM 601 O O . GLY A 1 74 ? -5.848 -8.577 7.684 1.00 93.50 74 GLY A O 1
ATOM 602 N N . LEU A 1 75 ? -7.679 -7.282 7.752 1.00 92.19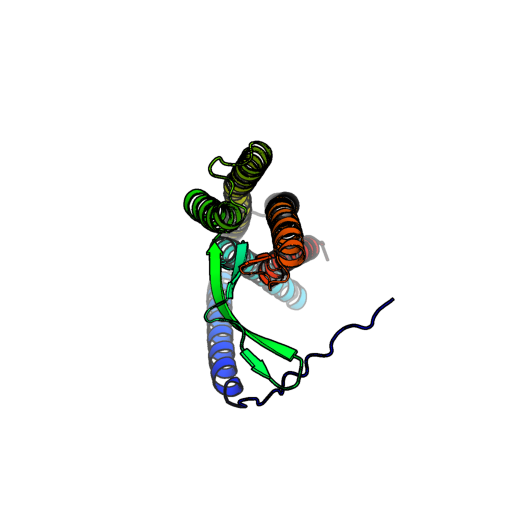 75 LEU A N 1
ATOM 603 C CA . LEU A 1 75 ? -7.409 -6.593 6.492 1.00 92.19 75 LEU A CA 1
ATOM 604 C C . LEU A 1 75 ? -6.171 -5.691 6.569 1.00 92.19 75 LEU A C 1
ATOM 606 O O . LEU A 1 75 ? -5.395 -5.678 5.616 1.00 92.19 75 LEU A O 1
ATOM 610 N N . SER A 1 76 ? -5.936 -4.997 7.688 1.00 90.69 76 SER A N 1
ATOM 611 C CA . SER A 1 76 ? -4.694 -4.241 7.906 1.00 90.69 76 SER A CA 1
ATOM 612 C C . SER A 1 76 ? -3.459 -5.139 7.833 1.00 90.69 76 SER A C 1
ATOM 614 O O . SER A 1 76 ? -2.483 -4.766 7.192 1.00 90.69 76 SER A O 1
ATOM 616 N N . ILE A 1 77 ? -3.507 -6.341 8.417 1.00 91.81 77 ILE A N 1
ATOM 617 C CA . ILE A 1 77 ? -2.405 -7.314 8.337 1.00 91.81 77 ILE A CA 1
ATOM 618 C C . ILE A 1 77 ? -2.227 -7.827 6.902 1.00 91.81 77 ILE A C 1
ATOM 620 O O . ILE A 1 77 ? -1.102 -7.886 6.407 1.00 91.81 77 ILE A O 1
ATOM 624 N N . ILE A 1 78 ? -3.321 -8.182 6.217 1.00 92.06 78 ILE A N 1
ATOM 625 C CA . ILE A 1 78 ? -3.278 -8.658 4.824 1.00 92.06 78 ILE A CA 1
ATOM 626 C C . ILE A 1 78 ? -2.650 -7.605 3.909 1.00 92.06 78 ILE A C 1
ATOM 628 O O . ILE A 1 78 ? -1.836 -7.958 3.060 1.00 92.06 78 ILE A O 1
ATOM 632 N N . LEU A 1 79 ? -2.978 -6.326 4.110 1.00 90.44 79 LEU A N 1
ATOM 633 C CA . LEU A 1 79 ? -2.433 -5.232 3.313 1.00 90.44 79 LEU A CA 1
ATOM 634 C C . LEU A 1 79 ? -0.896 -5.179 3.366 1.00 90.44 79 LEU A C 1
ATOM 636 O O . LEU A 1 79 ? -0.261 -4.929 2.347 1.00 90.44 79 LEU A O 1
ATOM 640 N N . GLN A 1 80 ? -0.293 -5.482 4.520 1.00 87.50 80 GLN A N 1
ATOM 641 C CA . GLN A 1 80 ? 1.169 -5.500 4.682 1.00 87.50 80 GLN A CA 1
ATOM 642 C C . GLN A 1 80 ? 1.849 -6.684 3.991 1.00 87.50 80 GLN A C 1
ATOM 644 O O . GLN A 1 80 ? 3.051 -6.661 3.730 1.00 87.50 80 GLN A O 1
ATOM 649 N N . MET A 1 81 ? 1.081 -7.727 3.688 1.00 88.75 81 MET A N 1
ATOM 650 C CA . MET A 1 81 ? 1.561 -8.939 3.027 1.00 88.75 81 MET A CA 1
ATOM 651 C C . MET A 1 81 ? 1.234 -8.953 1.531 1.00 88.75 81 MET A C 1
ATOM 653 O O . MET A 1 81 ? 1.550 -9.930 0.851 1.00 88.75 81 MET A O 1
ATOM 657 N N . ASP A 1 82 ? 0.604 -7.894 1.020 1.00 88.62 82 ASP A N 1
ATOM 658 C CA . ASP A 1 82 ? 0.133 -7.805 -0.354 1.00 88.62 82 ASP A CA 1
ATOM 659 C C . ASP A 1 82 ? 1.311 -7.701 -1.345 1.00 88.62 82 ASP A C 1
ATOM 661 O O . ASP A 1 82 ? 2.014 -6.688 -1.371 1.00 88.62 82 ASP A O 1
ATOM 665 N N . PRO A 1 83 ? 1.537 -8.718 -2.201 1.00 86.06 83 PRO A N 1
ATOM 666 C CA . PRO A 1 83 ? 2.603 -8.682 -3.199 1.00 86.06 83 PRO A CA 1
ATOM 667 C C . PRO A 1 83 ? 2.297 -7.728 -4.361 1.00 86.06 83 PRO A C 1
ATOM 669 O O . PRO A 1 83 ? 3.143 -7.547 -5.230 1.00 86.06 83 PRO A O 1
ATOM 672 N N . THR A 1 84 ? 1.089 -7.160 -4.426 1.00 86.81 84 THR A N 1
ATOM 673 C CA . THR A 1 84 ? 0.695 -6.195 -5.462 1.00 86.81 84 THR A CA 1
ATOM 674 C C . THR A 1 84 ? 0.955 -4.742 -5.066 1.00 86.81 84 THR A C 1
ATOM 676 O O . THR A 1 84 ? 0.569 -3.835 -5.801 1.00 86.81 84 THR A O 1
ATOM 679 N N . PHE A 1 85 ? 1.650 -4.511 -3.944 1.00 89.44 85 PHE A N 1
ATOM 680 C CA . PHE A 1 85 ? 2.093 -3.179 -3.532 1.00 89.44 85 PHE A CA 1
ATOM 681 C C . PHE A 1 85 ? 2.984 -2.517 -4.592 1.00 89.44 85 PHE A C 1
ATOM 683 O O . PHE A 1 85 ? 2.763 -1.369 -4.966 1.00 89.44 85 PHE A O 1
ATOM 690 N N . LEU A 1 86 ? 3.960 -3.243 -5.131 1.00 91.38 86 LEU A N 1
ATOM 691 C CA . LEU A 1 86 ? 4.726 -2.787 -6.283 1.00 91.38 86 LEU A CA 1
ATOM 692 C C . LEU A 1 86 ? 4.841 -3.921 -7.288 1.00 91.38 86 LEU A C 1
ATOM 694 O O . LEU A 1 86 ? 5.343 -4.992 -6.960 1.00 91.38 86 LEU A O 1
ATOM 698 N N . GLU A 1 87 ? 4.407 -3.671 -8.521 1.00 91.94 87 GLU A N 1
ATOM 699 C CA . GLU A 1 87 ? 4.540 -4.635 -9.605 1.00 91.94 87 GLU A CA 1
ATOM 700 C C . GLU A 1 87 ? 5.161 -3.993 -10.847 1.00 91.94 87 GLU A C 1
ATOM 702 O O . GLU A 1 87 ? 4.586 -3.105 -11.484 1.00 91.94 87 GLU A O 1
ATOM 707 N N . ILE A 1 88 ? 6.343 -4.487 -11.209 1.00 91.75 88 ILE A N 1
ATOM 708 C CA . ILE A 1 88 ? 7.109 -4.044 -12.371 1.00 91.75 88 ILE A CA 1
ATOM 709 C C . ILE A 1 88 ? 7.162 -5.198 -13.366 1.00 91.75 88 ILE A C 1
ATOM 711 O O . ILE A 1 88 ? 7.603 -6.302 -13.061 1.00 91.75 88 ILE A O 1
ATOM 715 N N . SER A 1 89 ? 6.692 -4.952 -14.582 1.00 92.19 89 SER A N 1
ATOM 716 C CA . SER A 1 89 ? 6.777 -5.885 -15.702 1.00 92.19 89 SER A CA 1
ATOM 717 C C . SER A 1 89 ? 7.824 -5.397 -16.686 1.00 92.19 89 SER A C 1
ATOM 719 O O . SER A 1 89 ? 7.715 -4.299 -17.219 1.00 92.19 89 SER A O 1
ATOM 721 N N . MET A 1 90 ? 8.818 -6.224 -16.966 1.00 91.06 90 MET A N 1
ATOM 722 C CA . MET A 1 90 ? 9.832 -5.955 -17.974 1.00 91.06 90 MET A CA 1
ATOM 723 C C . MET A 1 90 ? 9.646 -6.922 -19.142 1.00 91.06 90 MET A C 1
ATOM 725 O O . MET A 1 90 ? 9.560 -8.136 -18.952 1.00 91.06 90 MET A O 1
ATOM 729 N N . TYR A 1 91 ? 9.612 -6.380 -20.352 1.00 88.62 91 TYR A N 1
ATOM 730 C CA . TYR A 1 91 ? 9.503 -7.128 -21.597 1.00 88.62 91 TYR A CA 1
ATOM 731 C C . TYR A 1 91 ? 10.825 -7.017 -22.349 1.00 88.62 91 TYR A C 1
ATOM 733 O O . TYR A 1 91 ? 11.290 -5.910 -22.606 1.00 88.62 91 TYR A O 1
ATOM 741 N N . ARG A 1 92 ? 11.441 -8.152 -22.685 1.00 84.75 92 ARG A N 1
ATOM 742 C CA . ARG A 1 92 ? 12.693 -8.212 -23.457 1.00 84.75 92 ARG A CA 1
ATOM 743 C C . ARG A 1 92 ? 12.496 -8.992 -24.738 1.00 84.75 92 ARG A C 1
ATOM 745 O O . ARG A 1 92 ? 11.837 -10.025 -24.709 1.00 84.75 92 ARG A O 1
ATOM 752 N N . VAL A 1 93 ? 13.093 -8.560 -25.839 1.00 81.88 93 VAL A N 1
ATOM 753 C CA . VAL A 1 93 ? 13.059 -9.326 -27.094 1.00 81.88 93 VAL A CA 1
ATOM 754 C C . VAL A 1 93 ? 13.813 -10.652 -26.906 1.00 81.88 93 VAL A C 1
ATOM 756 O O . VAL A 1 93 ? 14.952 -10.660 -26.441 1.00 81.88 93 VAL A O 1
ATOM 759 N N . LYS A 1 94 ? 13.154 -11.780 -27.206 1.00 68.88 94 LYS A N 1
ATOM 760 C CA . LYS A 1 94 ? 13.686 -13.140 -27.006 1.00 68.88 94 LYS A CA 1
ATOM 761 C C . LYS A 1 94 ? 14.553 -13.611 -28.178 1.00 68.88 94 LYS A C 1
ATOM 763 O O . LYS A 1 94 ? 15.616 -14.166 -27.943 1.00 68.88 94 LYS A O 1
ATOM 768 N N . ASP A 1 95 ? 14.098 -13.365 -29.405 1.00 62.44 95 ASP A N 1
ATOM 769 C CA . ASP A 1 95 ? 14.743 -13.773 -30.660 1.00 62.44 95 ASP A CA 1
ATOM 770 C C . ASP A 1 95 ? 14.708 -12.607 -31.662 1.00 62.44 95 ASP A C 1
ATOM 772 O O . ASP A 1 95 ? 13.890 -11.694 -31.516 1.00 62.44 95 ASP A O 1
ATOM 776 N N . THR A 1 96 ? 15.569 -12.629 -32.687 1.00 63.12 96 THR A N 1
ATOM 777 C CA . THR A 1 96 ? 15.537 -11.636 -33.772 1.00 63.12 96 THR A CA 1
ATOM 778 C C . THR A 1 96 ? 14.135 -11.554 -34.373 1.00 63.12 96 THR A C 1
ATOM 780 O O . THR A 1 96 ? 13.529 -12.566 -34.727 1.00 63.12 96 THR A O 1
ATOM 783 N N . CYS A 1 97 ? 13.599 -10.336 -34.457 1.00 65.88 97 CYS A N 1
ATOM 784 C CA . CYS A 1 97 ? 12.255 -10.095 -34.964 1.00 65.88 97 CYS A CA 1
ATOM 785 C C . CYS A 1 97 ? 12.100 -10.694 -36.365 1.00 65.88 97 CYS A C 1
ATOM 787 O O . CYS A 1 97 ? 12.867 -10.376 -37.276 1.00 65.88 97 CYS A O 1
ATOM 789 N N . MET A 1 98 ? 11.114 -11.575 -36.534 1.00 62.00 98 MET A N 1
ATOM 790 C CA . MET A 1 98 ? 10.850 -12.186 -37.831 1.00 62.00 98 MET A CA 1
ATOM 791 C C . MET A 1 98 ? 9.965 -11.254 -38.653 1.00 62.00 98 MET A C 1
ATOM 793 O O . MET A 1 98 ? 8.923 -10.801 -38.181 1.00 62.00 98 MET A O 1
ATOM 797 N N . PHE A 1 99 ? 10.360 -10.982 -39.894 1.00 59.75 99 PHE A N 1
ATOM 798 C CA . PHE A 1 99 ? 9.516 -10.264 -40.844 1.00 59.75 99 PHE A CA 1
ATOM 799 C C . PHE A 1 99 ? 8.537 -11.246 -41.486 1.00 59.75 99 PHE A C 1
ATOM 801 O O . PHE A 1 99 ? 8.943 -12.143 -42.224 1.00 59.75 99 PHE A O 1
ATOM 808 N N . LYS A 1 100 ? 7.243 -11.074 -41.213 1.00 56.59 100 LYS A N 1
ATOM 809 C CA . LYS A 1 100 ? 6.166 -11.828 -41.860 1.00 56.59 100 LYS A CA 1
ATOM 810 C C . LYS A 1 100 ? 5.136 -10.839 -42.400 1.00 56.59 100 LYS A C 1
ATOM 812 O O . LYS A 1 100 ? 4.660 -9.980 -41.666 1.00 56.59 100 LYS A O 1
ATOM 817 N N . ASP A 1 101 ? 4.826 -10.926 -43.692 1.00 58.00 101 ASP A N 1
ATOM 818 C CA . ASP A 1 101 ? 3.804 -10.103 -44.358 1.00 58.00 101 ASP A CA 1
ATOM 819 C C . ASP A 1 101 ? 3.987 -8.576 -44.169 1.00 58.00 101 ASP A C 1
ATOM 821 O O . ASP A 1 101 ? 3.057 -7.864 -43.788 1.00 58.00 101 ASP A O 1
ATOM 825 N N . ASN A 1 102 ? 5.202 -8.055 -44.409 1.00 61.12 102 ASN A N 1
ATOM 826 C CA . ASN A 1 102 ? 5.568 -6.637 -44.212 1.00 61.12 102 ASN A CA 1
ATOM 827 C C . ASN A 1 102 ? 5.394 -6.103 -42.772 1.00 61.12 102 ASN A C 1
ATOM 829 O O . ASN A 1 102 ? 5.401 -4.890 -42.557 1.00 61.12 102 ASN A O 1
ATOM 833 N N . LYS A 1 103 ? 5.269 -6.986 -41.775 1.00 61.97 103 LYS A N 1
ATOM 834 C CA . LYS A 1 103 ? 5.249 -6.635 -40.351 1.00 61.97 103 LYS A CA 1
ATOM 835 C C . LYS A 1 103 ? 6.338 -7.407 -39.613 1.00 61.97 103 LYS A C 1
ATOM 837 O O . LYS A 1 103 ? 6.519 -8.606 -39.827 1.00 61.97 103 LYS A O 1
ATOM 842 N N . SER A 1 104 ? 7.073 -6.721 -38.749 1.00 64.06 104 SER A N 1
ATOM 843 C CA . SER A 1 104 ? 7.945 -7.360 -37.770 1.00 64.06 104 SER A CA 1
ATOM 844 C C . SER A 1 104 ? 7.079 -7.990 -36.679 1.00 64.06 104 SER A C 1
ATOM 846 O O . SER A 1 104 ? 6.168 -7.366 -36.134 1.00 64.06 104 SER A O 1
ATOM 848 N N . VAL A 1 105 ? 7.318 -9.268 -36.393 1.00 68.00 105 VAL A N 1
ATOM 849 C CA . VAL A 1 105 ? 6.713 -9.977 -35.266 1.00 68.00 105 VAL A CA 1
ATOM 850 C C . VAL A 1 105 ? 7.844 -10.353 -34.320 1.00 68.00 105 VAL A C 1
ATOM 852 O O . VAL A 1 105 ? 8.630 -11.261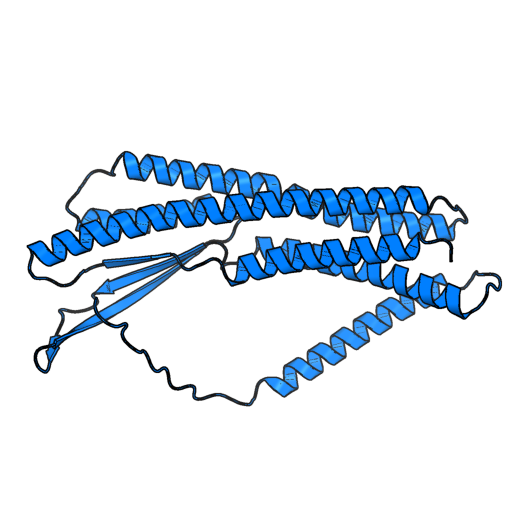 -34.601 1.00 68.00 105 VAL A O 1
ATOM 855 N N . CYS A 1 106 ? 7.941 -9.634 -33.204 1.00 69.00 106 CYS A N 1
ATOM 856 C CA . CYS A 1 106 ? 8.913 -9.906 -32.152 1.00 69.00 106 CYS A CA 1
ATOM 857 C C . CYS A 1 106 ? 8.257 -10.715 -31.031 1.00 69.00 106 CYS A C 1
ATOM 859 O O . CYS A 1 106 ? 7.138 -10.431 -30.599 1.00 69.00 106 CYS A O 1
ATOM 861 N N . THR A 1 107 ? 8.968 -11.730 -30.544 1.00 77.81 107 THR A N 1
ATOM 862 C CA . THR A 1 107 ? 8.546 -12.474 -29.354 1.00 77.81 107 THR A CA 1
ATOM 863 C C . THR A 1 107 ? 9.223 -11.857 -28.140 1.00 77.81 107 THR A C 1
ATOM 865 O O . THR A 1 107 ? 10.450 -11.769 -28.106 1.00 77.81 107 THR A O 1
ATOM 868 N N . TYR A 1 108 ? 8.441 -11.457 -27.139 1.00 79.44 108 TYR A N 1
ATOM 869 C CA . TYR A 1 108 ? 8.966 -10.878 -25.904 1.00 79.44 108 TYR A CA 1
ATOM 870 C C . TYR A 1 108 ? 8.952 -11.897 -24.762 1.00 79.44 108 TYR A C 1
ATOM 872 O O . TYR A 1 108 ? 7.955 -12.577 -24.522 1.00 79.44 108 TYR A O 1
ATOM 880 N N . LEU A 1 109 ? 10.057 -11.973 -24.026 1.00 85.50 109 LEU A N 1
ATOM 881 C CA . LEU A 1 109 ? 10.137 -12.604 -22.720 1.00 85.50 109 LEU A CA 1
ATOM 882 C C . LEU A 1 109 ? 9.643 -11.611 -21.664 1.00 85.50 109 LEU A C 1
ATOM 884 O O . LEU A 1 109 ? 10.150 -10.493 -21.574 1.00 85.50 109 LEU A O 1
ATOM 888 N N . LYS A 1 110 ? 8.664 -12.031 -20.862 1.00 88.81 110 LYS A N 1
ATOM 889 C CA . LYS A 1 110 ? 8.122 -11.243 -19.754 1.00 88.81 110 LYS A CA 1
ATOM 890 C C . LYS A 1 110 ? 8.776 -11.662 -18.439 1.00 88.81 110 LYS A C 1
ATOM 892 O O . LYS A 1 110 ? 8.743 -12.839 -18.090 1.00 88.81 110 LYS A O 1
ATOM 897 N N . SER A 1 111 ? 9.294 -10.693 -17.696 1.00 90.12 111 SER A N 1
ATOM 898 C CA . SER A 1 111 ? 9.733 -10.845 -16.307 1.00 90.12 111 SER A CA 1
ATOM 899 C C . SER A 1 111 ? 8.865 -9.953 -15.421 1.00 90.12 111 SER A C 1
ATOM 901 O O . SER A 1 111 ? 8.735 -8.762 -15.698 1.00 90.12 111 SER A O 1
ATOM 903 N N . GLU A 1 112 ? 8.246 -10.523 -14.387 1.00 90.88 112 GLU A N 1
ATOM 904 C CA . GLU A 1 112 ? 7.461 -9.777 -13.395 1.00 90.88 112 GLU A CA 1
ATOM 905 C C . GLU A 1 112 ? 8.221 -9.738 -12.067 1.00 90.88 112 GLU A C 1
ATOM 907 O O . GLU A 1 112 ? 8.636 -10.780 -11.564 1.00 90.88 112 GLU A O 1
ATOM 912 N N . TYR A 1 113 ? 8.367 -8.538 -11.513 1.00 90.94 113 TYR A N 1
ATOM 913 C CA . TYR A 1 113 ? 8.925 -8.272 -10.192 1.00 90.94 113 TYR A CA 1
ATOM 914 C C . TYR A 1 113 ? 7.795 -7.767 -9.308 1.00 90.94 113 TYR A C 1
ATOM 916 O O . TYR A 1 113 ? 7.041 -6.878 -9.716 1.00 90.94 113 TYR A O 1
ATOM 924 N N . ARG A 1 114 ? 7.644 -8.380 -8.137 1.00 91.69 114 ARG A N 1
ATOM 925 C CA . ARG A 1 114 ? 6.581 -8.076 -7.184 1.00 91.69 114 ARG A CA 1
ATOM 926 C C . ARG A 1 114 ? 7.198 -7.907 -5.818 1.00 91.69 114 ARG A C 1
ATOM 928 O O . ARG A 1 114 ? 7.804 -8.850 -5.320 1.00 91.69 114 ARG A O 1
ATOM 935 N N . SER A 1 115 ? 6.994 -6.743 -5.224 1.00 92.25 115 SER A N 1
ATOM 936 C CA . SER A 1 115 ? 7.575 -6.411 -3.930 1.00 92.25 115 SER A CA 1
ATOM 937 C C . SER A 1 115 ? 6.467 -6.063 -2.946 1.00 92.25 115 SER A C 1
ATOM 939 O O . SER A 1 115 ? 5.524 -5.335 -3.276 1.00 92.25 115 SER A O 1
ATOM 941 N N . ARG A 1 116 ? 6.578 -6.598 -1.730 1.00 91.69 116 ARG A N 1
ATOM 942 C CA . ARG A 1 116 ? 5.647 -6.314 -0.628 1.00 91.69 116 ARG A CA 1
ATOM 943 C C . ARG A 1 116 ? 6.003 -5.006 0.075 1.00 91.69 116 ARG A C 1
ATOM 945 O O . ARG A 1 116 ? 7.164 -4.606 0.041 1.00 91.69 116 ARG A O 1
ATOM 952 N N . PRO A 1 117 ? 5.072 -4.388 0.819 1.00 89.38 117 PRO A N 1
ATOM 953 C CA . PRO A 1 117 ? 5.360 -3.161 1.556 1.00 89.38 117 PRO A CA 1
ATOM 954 C C . PRO A 1 117 ? 6.562 -3.268 2.508 1.00 89.38 117 PRO A C 1
ATOM 956 O O . PRO A 1 117 ? 7.340 -2.329 2.609 1.00 89.38 117 PRO A O 1
ATOM 959 N N . LEU A 1 118 ? 6.759 -4.421 3.157 1.00 89.88 118 LEU A N 1
ATOM 960 C CA . LEU A 1 118 ? 7.859 -4.650 4.108 1.00 89.88 118 LEU A CA 1
ATOM 961 C C . LEU A 1 118 ? 9.220 -4.921 3.441 1.00 89.88 118 LEU A C 1
ATOM 963 O O . LEU A 1 118 ? 10.256 -4.923 4.104 1.00 89.88 118 LEU A O 1
ATOM 967 N N . GLU A 1 119 ? 9.234 -5.165 2.136 1.00 91.31 119 GLU A N 1
ATOM 968 C CA . GLU A 1 119 ? 10.396 -5.609 1.365 1.00 91.31 119 GLU A CA 1
ATOM 969 C C . GLU A 1 119 ? 11.159 -4.418 0.764 1.00 91.31 119 GLU A C 1
ATOM 971 O O . GLU A 1 119 ? 11.528 -4.436 -0.404 1.00 91.31 119 GLU A O 1
ATOM 976 N N . VAL A 1 120 ? 11.413 -3.368 1.557 1.00 89.94 120 VAL A N 1
ATOM 977 C CA . VAL A 1 120 ? 12.009 -2.106 1.069 1.00 89.94 120 VAL A CA 1
ATOM 978 C C . VAL A 1 120 ? 13.369 -2.334 0.402 1.00 89.94 120 VAL A C 1
ATOM 980 O O . VAL A 1 120 ? 13.582 -1.940 -0.739 1.00 89.94 120 VAL A O 1
ATOM 983 N N . HIS A 1 121 ? 14.302 -2.994 1.094 1.00 89.56 121 HIS A N 1
ATOM 984 C CA . HIS A 1 121 ? 15.658 -3.206 0.573 1.00 89.56 121 HIS A CA 1
ATOM 985 C C . HIS A 1 121 ? 15.679 -4.116 -0.655 1.00 89.56 121 HIS A C 1
ATOM 987 O O . HIS A 1 121 ? 16.374 -3.831 -1.629 1.00 89.56 121 HIS A O 1
ATOM 993 N N . THR A 1 122 ? 14.918 -5.209 -0.615 1.00 90.62 122 THR A N 1
ATOM 994 C CA . THR A 1 122 ? 14.832 -6.157 -1.727 1.00 90.62 122 THR A CA 1
ATOM 995 C C . THR A 1 122 ? 14.130 -5.526 -2.923 1.00 90.62 122 THR A C 1
ATOM 997 O O . THR A 1 122 ? 14.653 -5.602 -4.028 1.00 90.62 122 THR A O 1
ATOM 1000 N N . GLY A 1 123 ? 13.022 -4.816 -2.706 1.00 89.12 123 GLY A N 1
ATOM 1001 C CA . GLY A 1 123 ? 12.274 -4.129 -3.755 1.00 89.12 123 GLY A CA 1
ATOM 1002 C C . GLY A 1 123 ? 13.063 -2.995 -4.407 1.00 89.12 123 GLY A C 1
ATOM 1003 O O . GLY A 1 123 ? 13.074 -2.882 -5.629 1.00 89.12 123 GLY A O 1
ATOM 1004 N N . VAL A 1 124 ? 13.799 -2.192 -3.630 1.00 91.00 124 VAL A N 1
ATOM 1005 C CA . VAL A 1 124 ? 14.689 -1.162 -4.194 1.00 91.00 124 VAL A CA 1
ATOM 1006 C C . VAL A 1 124 ? 15.837 -1.783 -4.986 1.00 91.00 124 VAL A C 1
ATOM 1008 O O . VAL A 1 124 ? 16.116 -1.326 -6.092 1.00 91.00 124 VAL A O 1
ATOM 1011 N N . SER A 1 125 ? 16.437 -2.872 -4.499 1.00 90.12 125 SER A N 1
ATOM 1012 C CA . SER A 1 125 ? 17.464 -3.592 -5.262 1.00 90.12 125 SER A CA 1
ATOM 1013 C C . SER A 1 125 ? 16.915 -4.178 -6.571 1.00 90.12 125 SER A C 1
ATOM 1015 O O . SER A 1 125 ? 17.587 -4.125 -7.600 1.00 90.12 125 SER A O 1
ATOM 1017 N N . GLU A 1 126 ? 15.686 -4.700 -6.575 1.00 90.25 126 GLU A N 1
ATOM 1018 C CA . GLU A 1 126 ? 15.012 -5.172 -7.793 1.00 90.25 126 GLU A CA 1
ATOM 1019 C C . GLU A 1 126 ? 14.773 -4.032 -8.789 1.00 90.25 126 GLU A C 1
ATOM 1021 O O . GLU A 1 126 ? 15.054 -4.193 -9.980 1.00 90.25 126 GLU A O 1
ATOM 1026 N N . ILE A 1 127 ? 14.312 -2.867 -8.314 1.00 89.56 127 ILE A N 1
ATOM 1027 C CA . ILE A 1 127 ? 14.172 -1.661 -9.141 1.00 89.56 127 ILE A CA 1
ATOM 1028 C C . ILE A 1 127 ? 15.525 -1.309 -9.761 1.00 89.56 127 ILE A C 1
ATOM 1030 O O . ILE A 1 127 ? 15.620 -1.201 -10.981 1.00 89.56 127 ILE A O 1
ATOM 1034 N N . GLU A 1 128 ? 16.578 -1.181 -8.954 1.00 89.62 128 GLU A N 1
ATOM 1035 C CA . GLU A 1 128 ? 17.931 -0.868 -9.426 1.00 89.62 128 GLU A CA 1
ATOM 1036 C C . GLU A 1 128 ? 18.413 -1.857 -10.486 1.00 89.62 128 GLU A C 1
ATOM 1038 O O . GLU A 1 128 ? 18.923 -1.444 -11.525 1.00 89.62 128 GLU A O 1
ATOM 1043 N N . GLN A 1 129 ? 18.214 -3.160 -10.277 1.00 88.25 129 GLN A N 1
ATOM 1044 C CA . GLN A 1 129 ? 18.580 -4.184 -11.255 1.00 88.25 129 GLN A CA 1
ATOM 1045 C C . GLN A 1 129 ? 17.826 -4.008 -12.577 1.00 88.25 129 GLN A C 1
ATOM 1047 O O . GLN A 1 129 ? 18.443 -4.048 -13.645 1.00 88.25 129 GLN A O 1
ATOM 1052 N N . VAL A 1 130 ? 16.508 -3.788 -12.531 1.00 88.25 130 VAL A N 1
ATOM 1053 C CA . VAL A 1 130 ? 15.695 -3.552 -13.735 1.00 88.25 130 VAL A CA 1
ATOM 1054 C C . VAL A 1 130 ? 16.176 -2.303 -14.474 1.00 88.25 130 VAL A C 1
ATOM 1056 O O . VAL A 1 130 ? 16.379 -2.350 -15.693 1.00 88.25 130 VAL A O 1
ATOM 1059 N N . MET A 1 131 ? 16.421 -1.213 -13.743 1.00 86.75 131 MET A N 1
ATOM 1060 C CA . MET A 1 131 ? 16.871 0.051 -14.323 1.00 86.75 131 MET A CA 1
ATOM 1061 C C . MET A 1 131 ? 18.283 -0.059 -14.902 1.00 86.75 131 MET A C 1
ATOM 1063 O O . MET A 1 131 ? 18.506 0.373 -16.031 1.00 86.75 131 MET A O 1
ATOM 1067 N N . ASN A 1 132 ? 19.216 -0.711 -14.206 1.00 86.25 132 ASN A N 1
ATOM 1068 C CA . ASN A 1 132 ? 20.584 -0.933 -14.680 1.00 86.25 132 ASN A CA 1
ATOM 1069 C C . ASN A 1 132 ? 20.616 -1.762 -15.966 1.00 86.25 132 ASN A C 1
ATOM 1071 O O . ASN A 1 132 ? 21.410 -1.487 -16.868 1.00 86.25 132 ASN A O 1
ATOM 1075 N N . ILE A 1 133 ? 19.724 -2.747 -16.102 1.00 85.81 133 ILE A N 1
ATOM 1076 C CA . ILE A 1 133 ? 19.656 -3.539 -17.330 1.00 85.81 133 ILE A CA 1
ATOM 1077 C C . ILE A 1 133 ? 19.161 -2.677 -18.495 1.00 85.81 133 ILE A C 1
ATOM 1079 O O . ILE A 1 133 ? 19.782 -2.705 -19.557 1.00 85.81 133 ILE A O 1
ATOM 1083 N N . ALA A 1 134 ? 18.121 -1.863 -18.310 1.00 84.12 134 ALA A N 1
ATOM 1084 C CA . ALA A 1 134 ? 17.695 -0.904 -19.332 1.00 84.12 134 ALA A CA 1
ATOM 1085 C C . ALA A 1 134 ? 18.785 0.133 -19.658 1.00 84.12 134 ALA A C 1
ATOM 1087 O O . ALA A 1 134 ? 19.017 0.441 -20.827 1.00 84.12 134 ALA A O 1
ATOM 1088 N N . TRP A 1 135 ? 19.507 0.619 -18.649 1.00 83.50 135 TRP A N 1
ATOM 1089 C CA . TRP A 1 135 ? 20.567 1.613 -18.807 1.00 83.50 135 TRP A CA 1
ATOM 1090 C C . TRP A 1 135 ? 21.779 1.077 -19.569 1.00 83.50 135 TRP A C 1
ATOM 1092 O O . TRP A 1 135 ? 22.284 1.734 -20.476 1.00 83.50 135 TRP A O 1
ATOM 1102 N N . SER A 1 136 ? 22.192 -0.160 -19.287 1.00 83.31 136 SER A N 1
ATOM 1103 C CA . SER A 1 136 ? 23.291 -0.813 -20.009 1.00 83.31 136 SER A CA 1
ATOM 1104 C C . SER A 1 136 ? 23.011 -0.932 -21.512 1.00 83.31 136 SER A C 1
ATOM 1106 O O . SER A 1 136 ? 23.922 -0.820 -22.331 1.00 83.31 136 SER A O 1
ATOM 1108 N N . ARG A 1 137 ? 21.734 -1.074 -21.901 1.00 82.25 137 ARG A N 1
ATOM 1109 C CA . ARG A 1 137 ? 21.310 -1.077 -23.310 1.00 82.25 137 ARG A CA 1
ATOM 1110 C C . ARG A 1 137 ? 21.414 0.291 -23.960 1.00 82.25 137 ARG A C 1
ATOM 1112 O O . ARG A 1 137 ? 21.624 0.358 -25.168 1.00 82.25 137 ARG A O 1
ATOM 1119 N N . LEU A 1 138 ? 21.344 1.360 -23.168 1.00 79.38 138 LEU A N 1
ATOM 1120 C CA . LEU A 1 138 ? 21.594 2.724 -23.619 1.00 79.38 138 LEU A CA 1
ATOM 1121 C C . LEU A 1 138 ? 23.074 3.008 -23.931 1.00 79.38 138 LEU A C 1
ATOM 1123 O O . LEU A 1 138 ? 23.371 4.026 -24.550 1.00 79.38 138 LEU A O 1
ATOM 1127 N N . GLY A 1 139 ? 23.992 2.095 -23.588 1.00 72.69 139 GLY A N 1
ATOM 1128 C CA . GLY A 1 139 ? 25.430 2.251 -23.827 1.00 72.69 139 GLY A CA 1
ATOM 1129 C C . GLY A 1 139 ? 26.133 3.149 -22.805 1.00 72.69 139 GLY A C 1
ATOM 1130 O O . GLY A 1 139 ? 27.305 3.473 -22.982 1.00 72.69 139 GLY A O 1
ATOM 1131 N N . TYR A 1 140 ? 25.437 3.540 -21.736 1.00 70.31 140 TYR A N 1
ATOM 1132 C CA . TYR A 1 140 ? 26.020 4.248 -20.603 1.00 70.31 140 TYR A CA 1
ATOM 1133 C C . TYR A 1 140 ? 26.618 3.237 -19.615 1.00 70.31 140 TYR A C 1
ATOM 1135 O O . TYR A 1 140 ? 25.945 2.285 -19.219 1.00 70.31 140 TYR A O 1
ATOM 1143 N N . GLN A 1 141 ? 27.885 3.436 -19.237 1.00 62.00 141 GLN A N 1
ATOM 1144 C CA . GLN A 1 141 ? 28.577 2.599 -18.246 1.00 62.00 141 GLN A CA 1
ATOM 1145 C C . GLN A 1 141 ? 28.366 3.089 -16.808 1.00 62.00 141 GLN A C 1
ATOM 1147 O O . GLN A 1 141 ? 28.372 2.269 -15.894 1.00 62.00 141 GLN A O 1
ATOM 1152 N N . ASP A 1 142 ? 28.101 4.386 -16.627 1.00 64.38 142 ASP A N 1
ATOM 1153 C CA . ASP A 1 142 ? 27.891 4.989 -15.312 1.00 64.38 142 ASP A CA 1
ATOM 1154 C C . ASP A 1 142 ? 26.398 5.247 -15.032 1.00 64.38 142 ASP A C 1
ATOM 1156 O O . ASP A 1 142 ? 25.648 5.632 -15.946 1.00 64.38 142 ASP A O 1
ATOM 1160 N N . PRO A 1 143 ? 25.943 5.052 -13.778 1.00 62.09 143 PRO A N 1
ATOM 1161 C CA . PRO A 1 143 ? 24.575 5.348 -13.373 1.00 62.09 143 PRO A CA 1
ATOM 1162 C C . PRO A 1 143 ? 24.276 6.847 -13.511 1.00 62.09 143 PRO A C 1
ATOM 1164 O O . PRO A 1 143 ? 25.093 7.704 -13.177 1.00 62.09 143 PRO A O 1
ATOM 1167 N N . ASN A 1 144 ? 23.084 7.182 -14.016 1.00 73.12 144 ASN A N 1
ATOM 1168 C CA . ASN A 1 144 ? 22.647 8.574 -14.115 1.00 73.12 144 ASN A CA 1
ATOM 1169 C C . ASN A 1 144 ? 22.452 9.164 -12.704 1.00 73.12 144 ASN A C 1
ATOM 1171 O O . ASN A 1 144 ? 21.618 8.633 -11.964 1.00 73.12 144 ASN A O 1
ATOM 1175 N N . PRO A 1 145 ? 23.110 10.283 -12.347 1.00 78.94 145 PRO A N 1
ATOM 1176 C CA . PRO A 1 145 ? 22.936 10.918 -11.039 1.00 78.94 145 PRO A CA 1
ATOM 1177 C C . PRO A 1 145 ? 21.485 11.340 -10.760 1.00 78.94 145 PRO A C 1
ATOM 1179 O O . PRO A 1 145 ? 21.069 11.400 -9.606 1.00 78.94 145 PRO A O 1
ATOM 1182 N N . GLU A 1 146 ? 20.683 11.624 -11.790 1.00 78.38 146 GLU A N 1
ATOM 1183 C CA . GLU A 1 146 ? 19.250 11.899 -11.620 1.00 78.38 146 GLU A CA 1
ATOM 1184 C C . GLU A 1 146 ? 18.470 10.639 -11.235 1.00 78.38 146 GLU A C 1
ATOM 1186 O O . GLU A 1 146 ? 17.601 10.693 -10.370 1.00 78.38 146 GLU A O 1
ATOM 1191 N N . MET A 1 147 ? 18.817 9.493 -11.825 1.00 79.44 147 MET A N 1
ATOM 1192 C CA . MET A 1 147 ? 18.177 8.214 -11.522 1.00 79.44 147 MET A CA 1
ATOM 1193 C C . MET A 1 147 ? 18.498 7.772 -10.095 1.00 79.44 147 MET A C 1
ATOM 1195 O O . MET A 1 147 ? 17.597 7.373 -9.365 1.00 79.44 147 MET A O 1
ATOM 1199 N N . GLU A 1 148 ? 19.756 7.910 -9.676 1.00 84.44 148 GLU A N 1
ATOM 1200 C CA . GLU A 1 148 ? 20.185 7.610 -8.308 1.00 84.44 148 GLU A CA 1
ATOM 1201 C C . GLU A 1 148 ? 19.443 8.479 -7.279 1.00 84.44 148 GLU A C 1
ATOM 1203 O O . GLU A 1 148 ? 18.964 7.981 -6.260 1.00 84.44 148 GLU A O 1
ATOM 1208 N N . ARG A 1 149 ? 19.251 9.776 -7.564 1.00 88.06 149 ARG A N 1
ATOM 1209 C CA . ARG A 1 149 ? 18.444 10.668 -6.711 1.00 88.06 149 ARG A CA 1
ATOM 1210 C C . ARG A 1 149 ? 16.990 10.220 -6.605 1.00 88.06 149 ARG A C 1
ATOM 1212 O O . ARG A 1 149 ? 16.429 10.244 -5.508 1.00 88.06 149 ARG A O 1
ATOM 1219 N N . THR A 1 150 ? 16.367 9.815 -7.709 1.00 86.94 150 THR A N 1
ATOM 1220 C CA . THR A 1 150 ? 14.970 9.368 -7.680 1.00 86.94 150 THR A CA 1
ATOM 1221 C C . THR A 1 150 ? 14.829 8.013 -6.986 1.00 86.94 150 THR A C 1
ATOM 1223 O O . THR A 1 150 ? 13.898 7.837 -6.208 1.00 86.94 150 THR A O 1
ATOM 1226 N N . ILE A 1 151 ? 15.774 7.087 -7.169 1.00 89.19 151 ILE A N 1
ATOM 1227 C CA . ILE A 1 151 ? 15.804 5.805 -6.444 1.00 89.19 151 ILE A CA 1
ATOM 1228 C C . ILE A 1 151 ? 15.961 6.039 -4.937 1.00 89.19 151 ILE A C 1
ATOM 1230 O O . ILE A 1 151 ? 15.202 5.477 -4.150 1.00 89.19 151 ILE A O 1
ATOM 1234 N N . ASN A 1 152 ? 16.857 6.941 -4.529 1.00 91.69 152 ASN A N 1
ATOM 1235 C CA . ASN A 1 152 ? 16.982 7.344 -3.127 1.00 91.69 152 ASN A CA 1
ATOM 1236 C C . ASN A 1 152 ? 15.686 7.971 -2.590 1.00 91.69 152 ASN A C 1
ATOM 1238 O O . ASN A 1 152 ? 15.289 7.704 -1.459 1.00 91.69 152 ASN A O 1
ATOM 1242 N N . THR A 1 153 ? 14.987 8.762 -3.407 1.00 92.88 153 THR A N 1
ATOM 1243 C CA . THR A 1 153 ? 13.682 9.335 -3.040 1.00 92.88 153 THR A CA 1
ATOM 1244 C C . THR A 1 153 ? 12.633 8.241 -2.832 1.00 92.88 153 THR A C 1
ATOM 1246 O O . THR A 1 153 ? 11.923 8.256 -1.829 1.00 92.88 153 THR A O 1
ATOM 1249 N N . VAL A 1 154 ? 12.564 7.260 -3.738 1.00 93.19 154 VAL A N 1
ATOM 1250 C CA . VAL A 1 154 ? 11.687 6.084 -3.621 1.00 93.19 154 VAL A CA 1
ATOM 1251 C C . VAL A 1 154 ? 11.996 5.303 -2.346 1.00 93.19 154 VAL A C 1
ATOM 1253 O O . VAL A 1 154 ? 11.075 4.965 -1.607 1.00 93.19 154 VAL A O 1
ATOM 1256 N N . PHE A 1 155 ? 13.276 5.063 -2.054 1.00 94.31 155 PHE A N 1
ATOM 1257 C CA . PHE A 1 155 ? 13.710 4.378 -0.840 1.00 94.31 155 PHE A CA 1
ATOM 1258 C C . PHE A 1 155 ? 13.243 5.103 0.428 1.00 94.31 155 PHE A C 1
ATOM 1260 O O . PHE A 1 155 ? 12.638 4.480 1.297 1.00 94.31 155 PHE A O 1
ATOM 1267 N N . VAL A 1 156 ? 13.457 6.421 0.518 1.00 94.38 156 VAL A N 1
ATOM 1268 C CA . VAL A 1 156 ? 13.026 7.223 1.676 1.00 94.38 156 VAL A CA 1
ATOM 1269 C C . VAL A 1 156 ? 11.506 7.192 1.837 1.00 94.38 156 VAL A C 1
ATOM 1271 O O . VAL A 1 156 ? 11.020 6.922 2.930 1.00 94.38 156 VAL A O 1
ATOM 1274 N N . GLN A 1 157 ? 10.744 7.393 0.763 1.00 93.69 157 GLN A N 1
ATOM 1275 C CA . GLN A 1 157 ? 9.276 7.385 0.826 1.00 93.69 157 GLN A CA 1
ATOM 1276 C C . GLN A 1 157 ? 8.706 6.012 1.194 1.00 93.69 157 GLN A C 1
ATOM 1278 O O . GLN A 1 157 ? 7.709 5.908 1.910 1.00 93.69 157 GLN A O 1
ATOM 1283 N N . TRP A 1 158 ? 9.345 4.941 0.729 1.00 94.81 158 TRP A N 1
ATOM 1284 C CA . TRP A 1 158 ? 8.960 3.585 1.091 1.00 94.81 158 TRP A CA 1
ATOM 1285 C C . TRP A 1 158 ? 9.324 3.270 2.550 1.00 94.81 158 TRP A C 1
ATOM 1287 O O . TRP A 1 158 ? 8.535 2.652 3.267 1.00 94.81 158 TRP A O 1
ATOM 1297 N N . LEU A 1 159 ? 10.459 3.762 3.053 1.00 94.19 159 LEU A N 1
ATOM 1298 C CA . LEU A 1 159 ? 10.768 3.702 4.484 1.00 94.19 159 LEU A CA 1
ATOM 1299 C C . LEU A 1 159 ? 9.756 4.484 5.325 1.00 94.19 159 LEU A C 1
ATOM 1301 O O . LEU A 1 159 ? 9.303 3.970 6.345 1.00 94.19 159 LEU A O 1
ATOM 1305 N N . GLU A 1 160 ? 9.362 5.684 4.896 1.00 93.62 160 GLU A N 1
ATOM 1306 C CA . GLU A 1 160 ? 8.323 6.476 5.563 1.00 93.62 160 GLU A CA 1
ATOM 1307 C C . GLU A 1 160 ? 7.007 5.698 5.639 1.00 93.62 160 GLU A C 1
ATOM 1309 O O . GLU A 1 160 ? 6.449 5.560 6.729 1.00 93.62 160 GLU A O 1
ATOM 1314 N N . TYR A 1 161 ? 6.567 5.091 4.532 1.00 91.69 161 TYR A N 1
ATOM 1315 C CA . TYR A 1 161 ? 5.416 4.183 4.529 1.00 91.69 161 TYR A CA 1
ATOM 1316 C C . TYR A 1 161 ? 5.595 3.056 5.562 1.00 91.69 161 TYR A C 1
ATOM 1318 O O . TYR A 1 161 ? 4.721 2.810 6.395 1.00 91.69 161 TYR A O 1
ATOM 1326 N N . THR A 1 162 ? 6.769 2.418 5.564 1.00 91.25 162 THR A N 1
ATOM 1327 C CA . THR A 1 162 ? 7.101 1.288 6.450 1.00 91.25 162 THR A CA 1
ATOM 1328 C C . THR A 1 162 ? 7.209 1.702 7.927 1.00 91.25 162 THR A C 1
ATOM 1330 O O . THR A 1 162 ? 7.080 0.875 8.825 1.00 91.25 162 THR A O 1
ATOM 1333 N N . SER A 1 163 ? 7.422 2.983 8.217 1.00 90.69 163 SER A N 1
ATOM 1334 C CA . SER A 1 163 ? 7.454 3.501 9.588 1.00 90.69 163 SER A CA 1
ATOM 1335 C C . SER A 1 163 ? 6.068 3.823 10.151 1.00 90.69 163 SER A C 1
ATOM 1337 O O . SER A 1 163 ? 5.885 3.819 11.367 1.00 90.69 163 SER A O 1
ATOM 1339 N N . ILE A 1 164 ? 5.092 4.089 9.277 1.00 89.88 164 ILE A N 1
ATOM 1340 C CA . ILE A 1 164 ? 3.764 4.577 9.661 1.00 89.88 164 ILE A CA 1
ATOM 1341 C C . ILE A 1 164 ? 2.779 3.424 9.875 1.00 89.88 164 ILE A C 1
ATOM 1343 O O . ILE A 1 164 ? 2.002 3.472 10.828 1.00 89.88 164 ILE A O 1
ATOM 1347 N N . TRP A 1 165 ? 2.845 2.355 9.075 1.00 86.25 165 TRP A N 1
ATOM 1348 C CA . TRP A 1 165 ? 1.882 1.246 9.174 1.00 86.25 165 TRP A CA 1
ATOM 1349 C C . TRP A 1 165 ? 1.755 0.550 10.535 1.00 86.25 165 TRP A C 1
ATOM 1351 O O . TRP A 1 165 ? 0.649 0.090 10.844 1.00 86.25 165 TRP A O 1
ATOM 1361 N N . PRO A 1 166 ? 2.789 0.469 11.406 1.00 90.94 166 PRO A N 1
ATOM 1362 C CA . PRO A 1 166 ? 2.595 -0.119 12.725 1.00 90.94 166 PRO A CA 1
ATOM 1363 C C . PRO A 1 166 ? 1.583 0.678 13.555 1.00 90.94 166 PRO A C 1
ATOM 1365 O O . PRO A 1 166 ? 0.926 0.105 14.422 1.00 90.94 166 PRO A O 1
ATOM 1368 N N . LEU A 1 167 ? 1.423 1.980 13.281 1.00 90.75 167 LEU A N 1
ATOM 1369 C CA . LEU A 1 167 ? 0.442 2.832 13.949 1.00 90.75 167 LEU A CA 1
ATOM 1370 C C . LEU A 1 167 ? -0.990 2.447 13.572 1.00 90.75 167 LEU A C 1
ATOM 1372 O O . LEU A 1 167 ? -1.847 2.417 14.449 1.00 90.75 167 LEU A O 1
ATOM 1376 N N . ASP A 1 168 ? -1.251 2.092 12.312 1.00 88.56 168 ASP A N 1
ATOM 1377 C CA . ASP A 1 168 ? -2.569 1.621 11.876 1.00 88.56 168 ASP A CA 1
ATOM 1378 C C . ASP A 1 168 ? -2.958 0.310 12.585 1.00 88.56 168 ASP A C 1
ATOM 1380 O O . ASP A 1 168 ? -4.048 0.196 13.156 1.00 88.56 168 ASP A O 1
ATOM 1384 N N . ILE A 1 169 ? -2.025 -0.648 12.662 1.00 90.81 169 ILE A N 1
ATOM 1385 C CA . ILE A 1 169 ? -2.239 -1.898 13.407 1.00 90.81 169 ILE A CA 1
ATOM 1386 C C . ILE A 1 169 ? -2.403 -1.633 14.903 1.00 90.81 169 ILE A C 1
ATOM 1388 O O . ILE A 1 169 ? -3.261 -2.248 15.546 1.00 90.81 169 ILE A O 1
ATOM 1392 N N . ALA A 1 170 ? -1.614 -0.720 15.471 1.00 93.06 170 ALA A N 1
ATOM 1393 C CA . ALA A 1 170 ? -1.735 -0.340 16.870 1.00 93.06 170 ALA A CA 1
ATOM 1394 C C . ALA A 1 170 ? -3.120 0.252 17.156 1.00 93.06 170 ALA A C 1
ATOM 1396 O O . ALA A 1 170 ? -3.774 -0.188 18.100 1.00 93.06 170 ALA A O 1
ATOM 1397 N N . CYS A 1 171 ? -3.614 1.169 16.318 1.00 92.12 171 CYS A N 1
ATOM 1398 C CA . CYS A 1 171 ? -4.960 1.727 16.440 1.00 92.12 171 CYS A CA 1
ATOM 1399 C C . CYS A 1 171 ? -6.032 0.632 16.397 1.00 92.12 171 CYS A C 1
ATOM 1401 O O . CYS A 1 171 ? -6.876 0.579 17.290 1.00 92.12 171 CYS A O 1
ATOM 1403 N N . ALA A 1 172 ? -5.974 -0.285 15.425 1.00 91.31 172 ALA A N 1
ATOM 1404 C CA . ALA A 1 172 ? -6.922 -1.398 15.337 1.00 91.31 172 ALA A CA 1
ATOM 1405 C C . ALA A 1 172 ? -6.866 -2.313 16.577 1.00 91.31 172 ALA A C 1
ATOM 1407 O O . ALA A 1 172 ? -7.900 -2.706 17.123 1.00 91.31 172 ALA A O 1
ATOM 1408 N N . THR A 1 173 ? -5.660 -2.602 17.069 1.00 93.88 173 THR A N 1
ATOM 1409 C CA . THR A 1 173 ? -5.438 -3.429 18.263 1.00 93.88 173 THR A CA 1
ATOM 1410 C C . THR A 1 173 ? -5.974 -2.753 19.524 1.00 93.88 173 THR A C 1
ATOM 1412 O O . THR A 1 173 ? -6.654 -3.398 20.323 1.00 93.88 173 THR A O 1
ATOM 1415 N N . PHE A 1 174 ? -5.725 -1.453 19.699 1.00 93.69 174 PHE A N 1
ATOM 1416 C CA . PHE A 1 174 ? -6.247 -0.690 20.832 1.00 93.69 174 PHE A CA 1
ATOM 1417 C C . PHE A 1 174 ? -7.769 -0.573 20.792 1.00 93.69 174 PHE A C 1
ATOM 1419 O O . PHE A 1 174 ? -8.396 -0.712 21.838 1.00 93.69 174 PHE A O 1
ATOM 1426 N N . THR A 1 175 ? -8.377 -0.404 19.616 1.00 92.50 175 THR A N 1
ATOM 1427 C CA . THR A 1 175 ? -9.840 -0.407 19.465 1.00 92.50 175 THR A CA 1
ATOM 1428 C C . THR A 1 175 ? -10.444 -1.732 19.937 1.00 92.50 175 THR A C 1
ATOM 1430 O O . THR A 1 175 ? -11.393 -1.729 20.722 1.00 92.50 175 THR A O 1
ATOM 1433 N N . ILE A 1 176 ? -9.858 -2.871 19.547 1.00 92.69 176 ILE A N 1
ATOM 1434 C CA . ILE A 1 176 ? -10.281 -4.195 20.038 1.00 92.69 176 ILE A CA 1
ATOM 1435 C C . IL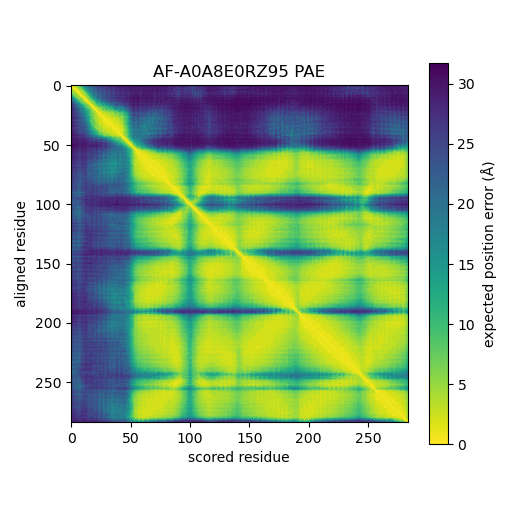E A 1 176 ? -10.061 -4.308 21.551 1.00 92.69 176 ILE A C 1
ATOM 1437 O O . ILE A 1 176 ? -10.941 -4.778 22.272 1.00 92.69 176 ILE A O 1
ATOM 1441 N N . GLY A 1 177 ? -8.905 -3.861 22.046 1.00 91.69 177 GLY A N 1
ATOM 1442 C CA . GLY A 1 177 ? -8.577 -3.867 23.471 1.00 91.69 177 GLY A CA 1
ATOM 1443 C C . GLY A 1 177 ? -9.573 -3.061 24.307 1.00 91.69 177 GLY A C 1
ATOM 1444 O O . GLY A 1 177 ? -10.036 -3.547 25.341 1.00 91.69 177 GLY A O 1
ATOM 1445 N N . PHE A 1 178 ? -9.960 -1.872 23.839 1.00 91.19 178 PHE A N 1
ATOM 1446 C CA . PHE A 1 178 ? -10.989 -1.056 24.474 1.00 91.19 178 PHE A CA 1
ATOM 1447 C C . PHE A 1 178 ? -12.359 -1.719 24.428 1.00 91.19 178 PHE A C 1
ATOM 1449 O O . PHE A 1 178 ? -13.026 -1.723 25.460 1.00 91.19 178 PHE A O 1
ATOM 1456 N N . ASP A 1 179 ? -12.759 -2.353 23.322 1.00 89.38 179 ASP A N 1
ATOM 1457 C CA . ASP A 1 179 ? -14.042 -3.066 23.286 1.00 89.38 179 ASP A CA 1
ATOM 1458 C C . ASP A 1 179 ? -14.064 -4.266 24.251 1.00 89.38 179 ASP A C 1
ATOM 1460 O O . ASP A 1 179 ? -15.032 -4.471 24.986 1.00 89.38 179 ASP A O 1
ATOM 1464 N N . VAL A 1 180 ? -12.975 -5.037 24.328 1.00 89.31 180 VAL A N 1
ATOM 1465 C CA . VAL A 1 180 ? -12.850 -6.142 25.294 1.00 89.31 180 VAL A CA 1
ATOM 1466 C C . VAL A 1 180 ? -12.897 -5.614 26.729 1.00 89.31 180 VAL A C 1
ATOM 1468 O O . VAL A 1 180 ? -13.651 -6.136 27.554 1.00 89.31 180 VAL A O 1
ATOM 1471 N N . PHE A 1 181 ? -12.139 -4.559 27.032 1.00 87.81 181 PHE A N 1
ATOM 1472 C CA . PHE A 1 181 ? -12.123 -3.939 28.355 1.00 87.81 181 PHE A CA 1
ATOM 1473 C C . PHE A 1 181 ? -13.507 -3.409 28.752 1.00 87.81 181 PHE A C 1
ATOM 1475 O O . PHE A 1 181 ? -13.987 -3.686 29.852 1.00 87.81 181 PHE A O 1
ATOM 1482 N N . ARG A 1 182 ? -14.198 -2.739 27.827 1.00 86.25 182 ARG A N 1
ATOM 1483 C CA . ARG A 1 182 ? -15.575 -2.250 27.976 1.00 86.25 182 ARG A CA 1
ATOM 1484 C C . ARG A 1 182 ? -16.543 -3.382 28.321 1.00 86.25 182 ARG A C 1
ATOM 1486 O O . ARG A 1 182 ? -17.279 -3.291 29.306 1.00 86.25 182 ARG A O 1
ATOM 1493 N N . ARG A 1 183 ? -16.487 -4.505 27.594 1.00 85.25 183 ARG A N 1
ATOM 1494 C CA . ARG A 1 183 ? -17.296 -5.707 27.883 1.00 85.25 183 ARG A CA 1
ATOM 1495 C C . ARG A 1 183 ? -17.006 -6.288 29.265 1.00 85.25 183 ARG A C 1
ATOM 1497 O O . ARG A 1 183 ? -17.937 -6.714 29.950 1.00 85.25 183 ARG A O 1
ATOM 1504 N N . ILE A 1 184 ? -15.743 -6.299 29.691 1.00 84.38 184 ILE A N 1
ATOM 1505 C CA . ILE A 1 184 ? -15.346 -6.758 31.029 1.00 84.38 184 ILE A CA 1
ATOM 1506 C C . ILE A 1 184 ? -15.945 -5.840 32.102 1.00 84.38 184 ILE A C 1
ATOM 1508 O O . ILE A 1 184 ? -16.601 -6.332 33.019 1.00 84.38 184 ILE A O 1
ATOM 1512 N N . LEU A 1 185 ? -15.798 -4.516 31.978 1.00 80.75 185 LEU A N 1
ATOM 1513 C CA . LEU A 1 185 ? -16.370 -3.557 32.932 1.00 80.75 185 LEU A CA 1
ATOM 1514 C C . LEU A 1 185 ? -17.894 -3.686 33.051 1.00 80.75 185 LEU A C 1
ATOM 1516 O O . LEU A 1 185 ? -18.429 -3.628 34.162 1.00 80.75 185 LEU A O 1
ATOM 1520 N N . LYS A 1 186 ? -18.575 -3.937 31.927 1.00 76.19 186 LYS A N 1
ATOM 1521 C CA . LYS A 1 186 ? -20.023 -4.174 31.878 1.00 76.19 186 LYS A CA 1
ATOM 1522 C C . LYS A 1 186 ? -20.435 -5.412 32.682 1.00 76.19 186 LYS A C 1
ATOM 1524 O O . LYS A 1 186 ? -21.452 -5.368 33.370 1.00 76.19 186 LYS A O 1
ATOM 1529 N N . ARG A 1 187 ? -19.634 -6.490 32.667 1.00 77.31 187 ARG A N 1
ATOM 1530 C CA . ARG A 1 187 ? -19.864 -7.680 33.519 1.00 77.31 187 ARG A CA 1
ATOM 1531 C C . ARG A 1 187 ? -19.736 -7.363 35.009 1.00 77.31 187 ARG A C 1
ATOM 1533 O O . ARG A 1 187 ? -20.485 -7.910 35.808 1.00 77.31 187 ARG A O 1
ATOM 1540 N N . TYR A 1 188 ? -18.827 -6.462 35.374 1.00 78.25 188 TYR A N 1
ATOM 1541 C CA . TYR A 1 188 ? -18.648 -5.997 36.753 1.00 78.25 188 TYR A CA 1
ATOM 1542 C C . TYR A 1 188 ? -19.638 -4.890 37.167 1.00 78.25 188 TYR A C 1
ATOM 1544 O O . TYR A 1 188 ? -19.476 -4.298 38.232 1.00 78.25 188 TYR A O 1
ATOM 1552 N N . GLY A 1 189 ? -20.656 -4.591 36.350 1.00 66.88 189 GLY A N 1
ATOM 1553 C CA . GLY A 1 189 ? -21.714 -3.633 36.686 1.00 66.88 189 GLY A CA 1
ATOM 1554 C C . GLY A 1 189 ? -21.295 -2.160 36.641 1.00 66.88 189 GLY A C 1
ATOM 1555 O O . GLY A 1 189 ? -22.014 -1.315 37.169 1.00 66.88 189 GLY A O 1
ATOM 1556 N N . LYS A 1 190 ? -20.152 -1.822 36.026 1.00 66.38 190 LYS A N 1
ATOM 1557 C CA . LYS A 1 190 ? -19.710 -0.426 35.858 1.00 66.38 190 LYS A CA 1
ATOM 1558 C C . LYS A 1 190 ? -20.268 0.158 34.555 1.00 66.38 190 LYS A C 1
ATOM 1560 O O . LYS A 1 190 ? -20.100 -0.439 33.497 1.00 66.38 190 LYS A O 1
ATOM 1565 N N . SER A 1 191 ? -20.887 1.340 34.619 1.00 59.81 191 SER A N 1
ATOM 1566 C CA . SER A 1 191 ? -21.569 1.994 33.485 1.00 59.81 191 SER A CA 1
ATOM 1567 C C . SER A 1 191 ? -20.729 3.056 32.752 1.00 59.81 191 SER A C 1
ATOM 1569 O O . SER A 1 191 ? -21.282 4.028 32.250 1.00 59.81 191 SER A O 1
ATOM 1571 N N . HIS A 1 192 ? -19.400 2.926 32.704 1.00 60.19 192 HIS A N 1
ATOM 1572 C CA . HIS A 1 192 ? -18.540 3.861 31.950 1.00 60.19 192 HIS A CA 1
ATOM 1573 C C . HIS A 1 192 ? -18.385 3.401 30.490 1.00 60.19 192 HIS A C 1
ATOM 1575 O O . HIS A 1 192 ? -17.287 3.076 30.047 1.00 60.19 192 HIS A O 1
ATOM 1581 N N . ASP A 1 193 ? -19.504 3.295 29.773 1.00 71.88 193 ASP A N 1
ATOM 1582 C CA . ASP A 1 193 ? -19.540 2.792 28.389 1.00 71.88 193 ASP A CA 1
ATOM 1583 C C . ASP A 1 193 ? -19.165 3.904 27.388 1.00 71.88 193 ASP A C 1
ATOM 1585 O O . ASP A 1 193 ? -18.402 3.693 26.450 1.00 71.88 193 ASP A O 1
ATOM 1589 N N . GLU A 1 194 ? -19.627 5.130 27.646 1.00 79.38 194 GLU A N 1
ATOM 1590 C CA . GLU A 1 194 ? -19.533 6.260 26.715 1.00 79.38 194 GLU A CA 1
ATOM 1591 C C . GLU A 1 194 ? -18.092 6.717 26.457 1.00 79.38 194 GLU A C 1
ATOM 1593 O O . GLU A 1 194 ? -17.687 6.859 25.306 1.00 79.38 194 GLU A O 1
ATOM 1598 N N . SER A 1 195 ? -17.278 6.902 27.501 1.00 84.69 195 SER A N 1
ATOM 1599 C CA . SER A 1 195 ? -15.905 7.408 27.347 1.00 84.69 195 SER A CA 1
ATOM 1600 C C . SER A 1 195 ? -14.998 6.451 26.568 1.00 84.69 195 SER A C 1
ATOM 1602 O O . SER A 1 195 ? -14.168 6.899 25.776 1.00 84.69 195 SER A O 1
ATOM 1604 N N . LEU A 1 196 ? -15.175 5.138 26.749 1.00 87.38 196 LEU A N 1
ATOM 1605 C CA . LEU A 1 196 ? -14.442 4.117 25.997 1.00 87.38 196 LEU A CA 1
ATOM 1606 C C . LEU A 1 196 ? -14.868 4.101 24.527 1.00 87.38 196 LEU A C 1
ATOM 1608 O O . LEU A 1 196 ? -14.012 4.038 23.648 1.00 87.38 196 LEU A O 1
ATOM 1612 N N . MET A 1 197 ? -16.168 4.227 24.259 1.00 86.88 197 MET A N 1
ATOM 1613 C CA . MET A 1 197 ? -16.712 4.284 22.900 1.00 86.88 197 MET A CA 1
ATOM 1614 C C . MET A 1 197 ? -16.272 5.556 22.157 1.00 86.88 197 MET A C 1
ATOM 1616 O O . MET A 1 197 ? -15.856 5.473 21.002 1.00 86.88 197 MET A O 1
ATOM 1620 N N . PHE A 1 198 ? -16.241 6.716 22.826 1.00 88.44 198 PHE A N 1
ATOM 1621 C CA . PHE A 1 198 ? -15.629 7.929 22.270 1.00 88.44 198 PHE A CA 1
ATOM 1622 C C . PHE A 1 198 ? -14.136 7.732 21.980 1.00 88.44 198 PHE A C 1
ATOM 1624 O O . PHE A 1 198 ? -13.668 8.103 20.905 1.00 88.44 198 PHE A O 1
ATOM 1631 N N . GLY A 1 199 ? -13.390 7.098 22.891 1.00 88.94 199 GLY A N 1
ATOM 1632 C CA . GLY A 1 199 ? -11.983 6.750 22.671 1.00 88.94 199 GLY A CA 1
ATOM 1633 C C . GLY A 1 199 ? -11.773 5.863 21.438 1.00 88.94 199 GLY A C 1
ATOM 1634 O O . GLY A 1 199 ? -10.867 6.115 20.645 1.00 88.94 199 GLY A O 1
ATOM 1635 N N . MET A 1 200 ? -12.649 4.876 21.226 1.00 91.69 200 MET A N 1
ATOM 1636 C CA . MET A 1 200 ? -12.647 4.042 20.021 1.00 91.69 200 MET A CA 1
ATOM 1637 C C . MET A 1 200 ? -12.910 4.868 18.754 1.00 91.69 200 MET A C 1
ATOM 1639 O O . MET A 1 200 ? -12.197 4.690 17.770 1.00 91.69 200 MET A O 1
ATOM 1643 N N . ILE A 1 201 ? -13.866 5.807 18.772 1.00 92.31 201 ILE A N 1
ATOM 1644 C CA . ILE A 1 201 ? -14.112 6.718 17.637 1.00 92.31 201 ILE A CA 1
ATOM 1645 C C . ILE A 1 201 ? -12.850 7.518 17.297 1.00 92.31 201 ILE A C 1
ATOM 1647 O O . ILE A 1 201 ? -12.456 7.562 16.132 1.00 92.31 201 ILE A O 1
ATOM 1651 N N . PHE A 1 202 ? -12.176 8.104 18.293 1.00 92.69 202 PHE A N 1
ATOM 1652 C CA . PHE A 1 202 ? -10.940 8.858 18.060 1.00 92.69 202 PHE A CA 1
ATOM 1653 C C . PHE A 1 202 ? -9.821 7.990 17.474 1.00 92.69 202 PHE A C 1
ATOM 1655 O O . PHE A 1 202 ? -9.138 8.431 16.550 1.00 92.69 202 PHE A O 1
ATOM 1662 N N . LEU A 1 203 ? -9.654 6.752 17.953 1.00 92.69 203 LEU A N 1
ATOM 1663 C CA . LEU A 1 203 ? -8.681 5.814 17.387 1.00 92.69 203 LEU A CA 1
ATOM 1664 C C . LEU A 1 203 ? -9.007 5.445 15.936 1.00 92.69 203 LEU A C 1
ATOM 1666 O O . LEU A 1 203 ? -8.101 5.400 15.109 1.00 92.69 203 LEU A O 1
ATOM 1670 N N . MET A 1 204 ? -10.280 5.217 15.608 1.00 91.50 204 MET A N 1
ATOM 1671 C CA . MET A 1 204 ? -10.708 4.889 14.242 1.00 91.50 204 MET A CA 1
ATOM 1672 C C . MET A 1 204 ? -10.564 6.075 13.280 1.00 91.50 204 MET A C 1
ATOM 1674 O O . MET A 1 204 ? -10.151 5.896 12.132 1.00 91.50 204 MET A O 1
ATOM 1678 N N . LEU A 1 205 ? -10.844 7.297 13.743 1.00 90.81 205 LEU A N 1
ATOM 1679 C CA . LEU A 1 205 ? -10.565 8.518 12.984 1.00 90.81 205 LEU A CA 1
ATOM 1680 C C . LEU A 1 205 ? -9.058 8.693 12.763 1.00 90.81 205 LEU A C 1
ATOM 1682 O O . LEU A 1 205 ? -8.633 8.960 11.640 1.00 90.81 205 LEU A O 1
ATOM 1686 N N . GLY A 1 206 ? -8.248 8.476 13.803 1.00 91.06 206 GLY A N 1
ATOM 1687 C CA . GLY A 1 206 ? -6.788 8.485 13.708 1.00 91.06 206 GLY A CA 1
ATOM 1688 C C . GLY A 1 206 ? -6.267 7.471 12.688 1.00 91.06 206 GLY A C 1
ATOM 1689 O O . GLY A 1 206 ? -5.502 7.842 11.799 1.00 91.06 206 GLY A O 1
ATOM 1690 N N . ALA A 1 207 ? -6.752 6.228 12.742 1.00 90.94 207 ALA A N 1
ATOM 1691 C CA . ALA A 1 207 ? -6.425 5.183 11.770 1.00 90.94 207 ALA A CA 1
ATOM 1692 C C . ALA A 1 207 ? -6.809 5.584 10.335 1.00 90.94 207 ALA A C 1
ATOM 1694 O O . ALA A 1 207 ? -6.041 5.373 9.402 1.00 90.94 207 ALA A O 1
ATOM 1695 N N . SER A 1 208 ? -7.958 6.241 10.149 1.00 90.19 208 SER A N 1
ATOM 1696 C CA . SER A 1 208 ? -8.401 6.722 8.830 1.00 90.19 208 SER A CA 1
ATOM 1697 C C . SER A 1 208 ? -7.479 7.810 8.258 1.00 90.19 208 SER A C 1
ATOM 1699 O O . SER A 1 208 ? -7.188 7.826 7.057 1.00 90.19 208 SER A O 1
ATOM 1701 N N . VAL A 1 209 ? -6.977 8.711 9.112 1.00 91.06 209 VAL A N 1
ATOM 1702 C CA . VAL A 1 209 ? -5.981 9.724 8.722 1.00 91.06 209 VAL A CA 1
ATOM 1703 C C . VAL A 1 209 ? -4.650 9.062 8.372 1.00 91.06 209 VAL A C 1
ATOM 1705 O O . VAL A 1 209 ? -4.097 9.352 7.312 1.00 91.06 209 VAL A O 1
ATOM 1708 N N . ILE A 1 210 ? -4.172 8.140 9.213 1.00 92.38 210 ILE A N 1
ATOM 1709 C CA . ILE A 1 210 ? -2.953 7.355 8.966 1.00 92.38 210 ILE A CA 1
ATOM 1710 C C . ILE A 1 210 ? -3.049 6.655 7.606 1.00 92.38 210 ILE A C 1
ATOM 1712 O O . ILE A 1 210 ? -2.174 6.832 6.760 1.00 92.38 210 ILE A O 1
ATOM 1716 N N . ARG A 1 211 ? -4.169 5.980 7.334 1.00 90.56 211 ARG A N 1
ATOM 1717 C CA . ARG A 1 211 ? -4.417 5.301 6.058 1.00 90.56 211 ARG A CA 1
ATOM 1718 C C . ARG A 1 211 ? -4.372 6.243 4.860 1.00 90.56 211 ARG A C 1
ATOM 1720 O O . ARG A 1 211 ? -3.872 5.887 3.798 1.00 90.56 211 ARG A O 1
ATOM 1727 N N . SER A 1 212 ? -4.883 7.460 5.015 1.00 90.62 212 SER A N 1
ATOM 1728 C CA . SER A 1 212 ? -4.845 8.472 3.954 1.00 90.62 212 SER A CA 1
ATOM 1729 C C . SER A 1 212 ? -3.408 8.904 3.637 1.00 90.62 212 SER A C 1
ATOM 1731 O O . SER A 1 212 ? -3.058 9.090 2.469 1.00 90.62 212 SER A O 1
ATOM 1733 N N . VAL A 1 213 ? -2.559 9.023 4.664 1.00 92.12 213 VAL A N 1
ATOM 1734 C CA . VAL A 1 213 ? -1.123 9.300 4.504 1.00 92.12 213 VAL A CA 1
ATOM 1735 C C . VAL A 1 213 ? -0.415 8.124 3.829 1.00 92.12 213 VAL A C 1
ATOM 1737 O O . VAL A 1 213 ? 0.336 8.342 2.881 1.00 92.12 213 VAL A O 1
ATOM 1740 N N . GLU A 1 214 ? -0.700 6.887 4.239 1.00 90.75 214 GLU A N 1
ATOM 1741 C CA . GLU A 1 214 ? -0.150 5.675 3.616 1.00 90.75 214 GLU A CA 1
ATOM 1742 C C . GLU A 1 214 ? -0.487 5.584 2.126 1.00 90.75 214 GLU A C 1
ATOM 1744 O O . GLU A 1 214 ? 0.402 5.355 1.308 1.00 90.75 214 GLU A O 1
ATOM 1749 N N . ILE A 1 215 ? -1.751 5.823 1.755 1.00 91.31 215 ILE A N 1
ATOM 1750 C CA . ILE A 1 215 ? -2.188 5.845 0.352 1.00 91.31 215 ILE A CA 1
ATOM 1751 C C . ILE A 1 215 ? -1.388 6.891 -0.432 1.00 91.31 215 ILE A C 1
ATOM 1753 O O . ILE A 1 215 ? -0.901 6.605 -1.526 1.00 91.31 215 ILE A O 1
ATOM 1757 N N . LYS A 1 216 ? -1.217 8.096 0.125 1.00 92.31 216 LYS A N 1
ATOM 1758 C CA . LYS A 1 216 ? -0.443 9.165 -0.518 1.00 92.31 216 LYS A CA 1
ATOM 1759 C C . LYS A 1 216 ? 1.019 8.758 -0.734 1.00 92.31 216 LYS A C 1
ATOM 1761 O O . LYS A 1 216 ? 1.544 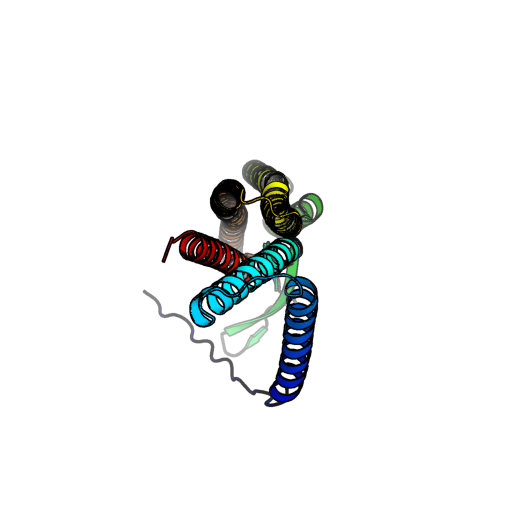8.969 -1.825 1.00 92.31 216 LYS A O 1
ATOM 1766 N N . LEU A 1 217 ? 1.664 8.180 0.279 1.00 92.19 217 LEU A N 1
ATOM 1767 C CA . LEU A 1 217 ? 3.050 7.710 0.185 1.00 92.19 217 LEU A CA 1
ATOM 1768 C C . LEU A 1 217 ? 3.192 6.591 -0.851 1.00 92.19 217 LEU A C 1
ATOM 1770 O O . LEU A 1 217 ? 4.080 6.645 -1.697 1.00 92.19 217 LEU A O 1
ATOM 1774 N N . HIS A 1 218 ? 2.269 5.632 -0.847 1.00 92.00 218 HIS A N 1
ATOM 1775 C CA . HIS A 1 218 ? 2.229 4.541 -1.815 1.00 92.00 218 HIS A CA 1
ATOM 1776 C C . HIS A 1 218 ? 2.104 5.042 -3.264 1.00 92.00 218 HIS A C 1
ATOM 1778 O O . HIS A 1 218 ? 2.873 4.631 -4.133 1.00 92.00 218 HIS A O 1
ATOM 1784 N N . PHE A 1 219 ? 1.194 5.987 -3.530 1.00 92.50 219 PHE A N 1
ATOM 1785 C CA . PHE A 1 219 ? 1.088 6.604 -4.855 1.00 92.50 219 PHE A CA 1
ATOM 1786 C C . PHE A 1 219 ? 2.354 7.360 -5.252 1.00 92.50 219 PHE A C 1
ATOM 1788 O O . PHE A 1 219 ? 2.752 7.284 -6.410 1.00 92.50 219 PHE A O 1
ATOM 1795 N N . SER A 1 220 ? 2.998 8.052 -4.310 1.00 92.50 220 SER A N 1
ATOM 1796 C CA . SER A 1 220 ? 4.255 8.758 -4.569 1.00 92.50 220 SER A CA 1
ATOM 1797 C C . SER A 1 220 ? 5.376 7.796 -4.976 1.00 92.50 220 SER A C 1
ATOM 1799 O O . SER A 1 220 ? 6.078 8.050 -5.954 1.00 92.50 220 SER A O 1
ATOM 1801 N N . VAL A 1 221 ? 5.503 6.655 -4.287 1.00 92.31 221 VAL A N 1
ATOM 1802 C CA . VAL A 1 221 ? 6.454 5.589 -4.645 1.00 92.31 221 VAL A CA 1
ATOM 1803 C C . VAL A 1 221 ? 6.201 5.101 -6.073 1.00 92.31 221 VAL A C 1
ATOM 1805 O O . VAL A 1 221 ? 7.113 5.104 -6.900 1.00 92.31 221 VAL A O 1
ATOM 1808 N N . ILE A 1 222 ? 4.955 4.742 -6.396 1.00 93.12 222 ILE A N 1
ATOM 1809 C CA . ILE A 1 222 ? 4.595 4.233 -7.728 1.00 93.12 222 ILE A CA 1
ATOM 1810 C C . ILE A 1 222 ? 4.820 5.284 -8.811 1.00 93.12 222 ILE A C 1
ATOM 1812 O O . ILE A 1 222 ? 5.341 4.959 -9.878 1.00 93.12 222 ILE A O 1
ATOM 1816 N N . GLN A 1 223 ? 4.443 6.536 -8.551 1.00 92.94 223 GLN A N 1
ATOM 1817 C CA . GLN A 1 223 ? 4.607 7.630 -9.498 1.00 92.94 223 GLN A CA 1
ATOM 1818 C C . GLN A 1 223 ? 6.084 7.843 -9.835 1.00 92.94 223 GLN A C 1
ATOM 1820 O O . GLN A 1 223 ? 6.428 7.857 -11.014 1.00 92.94 223 GLN A O 1
ATOM 1825 N N . ASN A 1 224 ? 6.957 7.923 -8.829 1.00 92.12 224 ASN A N 1
ATOM 1826 C CA . ASN A 1 224 ? 8.392 8.121 -9.033 1.00 92.12 224 ASN A CA 1
ATOM 1827 C C . ASN A 1 224 ? 9.023 6.980 -9.847 1.00 92.12 224 ASN A C 1
ATOM 1829 O O . ASN A 1 224 ? 9.796 7.222 -10.775 1.00 92.12 224 ASN A O 1
ATOM 1833 N N . ILE A 1 225 ? 8.662 5.726 -9.554 1.00 91.94 225 ILE A N 1
ATOM 1834 C CA . ILE A 1 225 ? 9.154 4.568 -10.320 1.00 91.94 225 ILE A CA 1
ATOM 1835 C C . ILE A 1 225 ? 8.621 4.611 -11.757 1.00 91.94 225 ILE A C 1
ATOM 1837 O O . ILE A 1 225 ? 9.355 4.325 -12.705 1.00 91.94 225 ILE A O 1
ATOM 1841 N N . ASN A 1 226 ? 7.355 4.988 -11.941 1.00 93.06 226 ASN A N 1
ATOM 1842 C CA . ASN A 1 226 ? 6.750 5.110 -13.260 1.00 93.06 226 ASN A CA 1
ATOM 1843 C C . ASN A 1 226 ? 7.389 6.236 -14.090 1.00 93.06 226 ASN A C 1
ATOM 1845 O O . ASN A 1 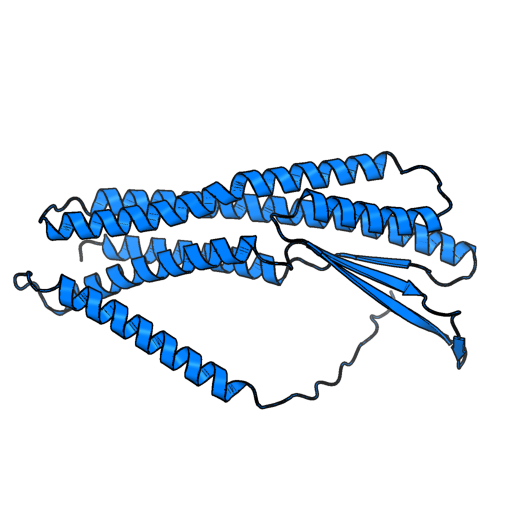226 ? 7.632 6.035 -15.276 1.00 93.06 226 ASN A O 1
ATOM 1849 N N . GLU A 1 227 ? 7.720 7.378 -13.490 1.00 91.31 227 GLU A N 1
ATOM 1850 C CA . GLU A 1 227 ? 8.444 8.468 -14.157 1.00 91.31 227 GLU A CA 1
ATOM 1851 C C . GLU A 1 227 ? 9.830 8.013 -14.640 1.00 91.31 227 GLU A C 1
ATOM 1853 O O . GLU A 1 227 ? 10.194 8.262 -15.795 1.00 91.31 227 GLU A O 1
ATOM 1858 N N . ILE A 1 228 ? 10.572 7.262 -13.813 1.00 89.69 228 ILE A N 1
ATOM 1859 C CA . ILE A 1 228 ? 11.847 6.650 -14.224 1.00 89.69 228 ILE A CA 1
ATOM 1860 C C . ILE A 1 228 ? 11.621 5.689 -15.398 1.00 89.69 228 ILE A C 1
ATOM 1862 O O . ILE A 1 228 ? 12.295 5.795 -16.424 1.00 89.69 228 ILE A O 1
ATOM 1866 N N . ALA A 1 229 ? 10.666 4.764 -15.273 1.00 90.81 229 ALA A N 1
ATOM 1867 C CA . ALA A 1 229 ? 10.386 3.768 -16.304 1.00 90.81 229 ALA A CA 1
ATOM 1868 C C . ALA A 1 229 ? 9.982 4.418 -17.639 1.00 90.81 229 ALA A C 1
ATOM 1870 O O . ALA A 1 229 ? 10.457 4.005 -18.696 1.00 90.81 229 ALA A O 1
ATOM 1871 N N . GLN A 1 230 ? 9.154 5.465 -17.604 1.00 91.12 230 GLN A N 1
ATOM 1872 C CA . GLN A 1 230 ? 8.751 6.221 -18.791 1.00 91.12 230 GLN A CA 1
ATOM 1873 C C . GLN A 1 230 ? 9.930 6.958 -19.431 1.00 91.12 230 GLN A C 1
ATOM 1875 O O . GLN A 1 230 ? 10.094 6.888 -20.649 1.00 91.12 230 GLN A O 1
ATOM 1880 N N . SER A 1 231 ? 10.780 7.606 -18.629 1.00 89.25 231 SER A N 1
ATOM 1881 C CA . SER A 1 231 ? 11.995 8.278 -19.110 1.00 89.25 231 SER A CA 1
ATOM 1882 C C . SER A 1 231 ? 12.954 7.299 -19.796 1.00 89.25 231 SER A C 1
ATOM 1884 O O . SER A 1 231 ? 13.471 7.575 -20.881 1.00 89.25 231 SER A O 1
ATOM 1886 N N . LEU A 1 232 ? 13.143 6.113 -19.211 1.00 87.56 232 LEU A N 1
ATOM 1887 C CA . LEU A 1 232 ? 13.973 5.058 -19.792 1.00 87.56 232 LEU A CA 1
ATOM 1888 C C . LEU A 1 232 ? 13.386 4.498 -21.079 1.00 87.56 232 LEU A C 1
ATOM 1890 O O . LEU A 1 232 ? 14.103 4.392 -22.073 1.00 87.56 232 LEU A O 1
ATOM 1894 N N . ASN A 1 233 ? 12.093 4.179 -21.084 1.00 91.00 233 ASN A N 1
ATOM 1895 C CA . ASN A 1 233 ? 11.414 3.698 -22.281 1.00 91.00 233 ASN A CA 1
ATOM 1896 C C . ASN A 1 233 ? 11.506 4.714 -23.419 1.00 91.00 233 ASN A C 1
ATOM 1898 O O . ASN A 1 233 ? 11.791 4.326 -24.544 1.00 91.00 233 ASN A O 1
ATOM 1902 N N . TYR A 1 234 ? 11.326 6.005 -23.130 1.00 90.06 234 TYR A N 1
ATOM 1903 C CA . TYR A 1 234 ? 11.454 7.064 -24.129 1.00 90.06 234 TYR A CA 1
ATOM 1904 C C . TYR A 1 234 ? 12.860 7.099 -24.746 1.00 90.06 234 TYR A C 1
ATOM 1906 O O . TYR A 1 234 ? 13.006 7.131 -25.966 1.00 90.06 234 TYR A O 1
ATOM 1914 N N . ARG A 1 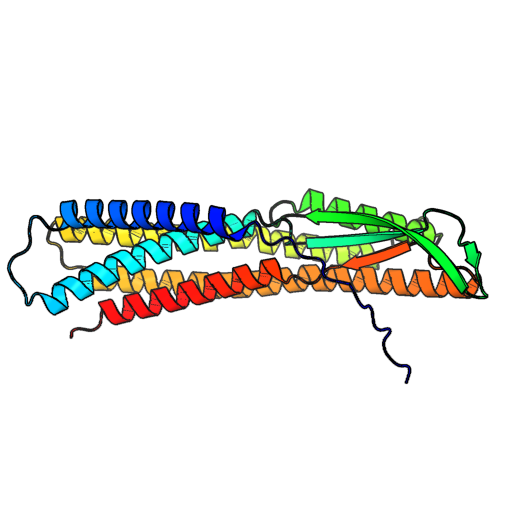235 ? 13.913 7.021 -23.922 1.00 87.06 235 ARG A N 1
ATOM 1915 C CA . ARG A 1 235 ? 15.304 6.990 -24.413 1.00 87.06 235 ARG A CA 1
ATOM 1916 C C . ARG A 1 235 ? 15.614 5.722 -25.212 1.00 87.06 235 ARG A C 1
ATOM 1918 O O . ARG A 1 235 ? 16.350 5.779 -26.197 1.00 87.06 235 ARG A O 1
ATOM 1925 N N . LEU A 1 236 ? 15.074 4.579 -24.789 1.00 86.81 236 LEU A N 1
ATOM 1926 C CA . LEU A 1 236 ? 15.226 3.306 -25.495 1.00 86.81 236 LEU A CA 1
ATOM 1927 C C . LEU A 1 236 ? 14.525 3.337 -26.859 1.00 86.81 236 LEU A C 1
ATOM 1929 O O . LEU A 1 236 ? 15.101 2.862 -27.835 1.00 86.81 236 LEU A O 1
ATOM 1933 N N . ASP A 1 237 ? 13.341 3.942 -26.941 1.00 87.31 237 ASP A N 1
ATOM 1934 C CA . ASP A 1 237 ? 12.591 4.135 -28.187 1.00 87.31 237 ASP A CA 1
ATOM 1935 C C . ASP A 1 237 ? 13.322 5.079 -29.149 1.00 87.31 237 ASP A C 1
ATOM 1937 O O . ASP A 1 237 ? 13.481 4.783 -30.335 1.00 87.31 237 ASP A O 1
ATOM 1941 N N . GLU A 1 238 ? 13.870 6.182 -28.628 1.00 86.69 238 GLU A N 1
ATOM 1942 C CA . GLU A 1 238 ? 14.673 7.115 -29.419 1.00 86.69 238 GLU A CA 1
ATOM 1943 C C . GLU A 1 238 ? 15.906 6.421 -30.018 1.00 86.69 238 GLU A C 1
ATOM 1945 O O . GLU A 1 238 ? 16.231 6.614 -31.195 1.00 86.69 238 GLU A O 1
ATOM 1950 N N . MET A 1 239 ? 16.596 5.578 -29.240 1.00 84.00 239 MET A N 1
ATOM 1951 C CA . MET A 1 239 ? 17.745 4.830 -29.747 1.00 84.00 239 MET A CA 1
ATOM 1952 C C . MET A 1 239 ? 17.339 3.752 -30.758 1.00 84.00 239 MET A C 1
ATOM 1954 O O . MET A 1 239 ? 18.007 3.603 -31.785 1.00 84.00 239 MET A O 1
ATOM 1958 N N . ALA A 1 240 ? 16.260 3.016 -30.489 1.00 84.25 240 ALA A N 1
ATOM 1959 C CA . ALA A 1 240 ? 15.729 2.004 -31.396 1.00 84.25 240 ALA A CA 1
ATOM 1960 C C . ALA A 1 240 ? 15.370 2.633 -32.753 1.00 84.25 240 ALA A C 1
ATOM 1962 O O . ALA A 1 240 ? 15.834 2.171 -33.797 1.00 84.25 240 ALA A O 1
ATOM 1963 N N . THR A 1 241 ? 14.692 3.785 -32.725 1.00 84.62 241 THR A N 1
ATOM 1964 C CA . THR A 1 241 ? 14.359 4.584 -33.911 1.00 84.62 241 THR A CA 1
ATOM 1965 C C . THR A 1 241 ? 15.613 5.039 -34.662 1.00 84.62 241 THR A C 1
ATOM 1967 O O . THR A 1 241 ? 15.702 4.854 -35.873 1.00 84.62 241 THR A O 1
ATOM 1970 N N . LYS A 1 242 ? 16.633 5.569 -33.966 1.00 84.19 242 LYS A N 1
ATOM 1971 C CA . LYS A 1 242 ? 17.915 5.964 -34.592 1.00 84.19 242 LYS A CA 1
ATOM 1972 C C . LYS A 1 242 ? 18.636 4.796 -35.269 1.00 84.19 242 LYS A C 1
ATOM 1974 O O . LYS A 1 242 ? 19.338 5.003 -36.255 1.00 84.19 242 LYS A O 1
ATOM 1979 N N . LYS A 1 243 ? 18.484 3.583 -34.737 1.00 82.38 243 LYS A N 1
ATOM 1980 C CA . LYS A 1 243 ? 19.105 2.359 -35.262 1.00 82.38 243 LYS A CA 1
ATOM 1981 C C . LYS A 1 243 ? 18.225 1.609 -36.271 1.00 82.38 243 LYS A C 1
ATOM 1983 O O . LYS A 1 243 ? 18.665 0.572 -36.759 1.00 82.38 243 LYS A O 1
ATOM 1988 N N . ASN A 1 244 ? 17.025 2.108 -36.595 1.00 76.88 244 ASN A N 1
ATOM 1989 C CA . ASN A 1 244 ? 16.005 1.382 -37.367 1.00 76.88 244 ASN A CA 1
ATOM 1990 C C . ASN A 1 244 ? 15.761 -0.043 -36.831 1.00 76.88 244 ASN A C 1
ATOM 1992 O O . ASN A 1 244 ? 15.617 -0.997 -37.596 1.00 76.88 244 ASN A O 1
ATOM 1996 N N . ALA A 1 245 ? 15.757 -0.185 -35.508 1.00 77.00 245 ALA A N 1
ATOM 1997 C CA . ALA A 1 245 ? 15.544 -1.440 -34.804 1.00 77.00 245 ALA A CA 1
ATOM 1998 C C . ALA A 1 245 ? 14.293 -1.345 -33.921 1.00 77.00 245 ALA A C 1
ATOM 2000 O O . ALA A 1 245 ? 13.802 -0.254 -33.637 1.00 77.00 245 ALA A O 1
ATOM 2001 N N . GLU A 1 246 ? 13.778 -2.488 -33.476 1.00 77.8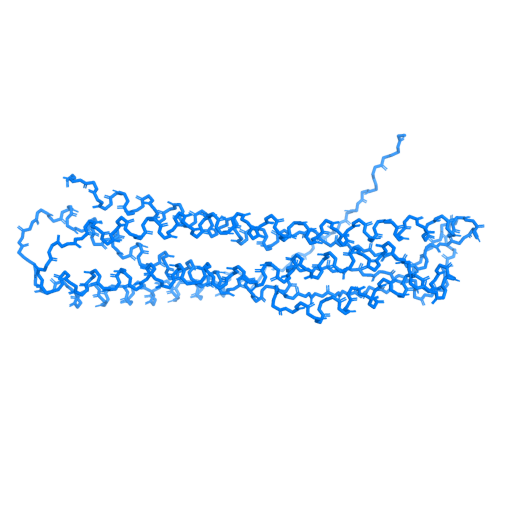8 246 GLU A N 1
ATOM 2002 C CA . GLU A 1 246 ? 12.739 -2.516 -32.446 1.00 77.88 246 GLU A CA 1
ATOM 2003 C C . GLU A 1 246 ? 13.325 -2.279 -31.048 1.00 77.88 246 GLU A C 1
ATOM 2005 O O . GLU A 1 246 ? 14.505 -2.541 -30.801 1.00 77.88 246 GLU A O 1
ATOM 2010 N N . MET A 1 247 ? 12.495 -1.801 -30.116 1.00 77.19 247 MET A N 1
ATOM 2011 C CA . MET A 1 247 ? 12.898 -1.634 -28.719 1.00 77.19 247 MET A CA 1
ATOM 2012 C C . MET A 1 247 ? 13.256 -2.987 -28.094 1.00 77.19 247 MET A C 1
ATOM 2014 O O . MET A 1 247 ? 12.411 -3.870 -27.954 1.00 77.19 247 MET A O 1
ATOM 2018 N N . GLU A 1 248 ? 14.508 -3.132 -27.659 1.00 80.06 248 GLU A N 1
ATOM 2019 C CA . GLU A 1 248 ? 14.996 -4.376 -27.049 1.00 80.06 248 GLU A CA 1
ATOM 2020 C C . GLU A 1 248 ? 14.387 -4.651 -25.666 1.00 80.06 248 GLU A C 1
ATOM 2022 O O . GLU A 1 248 ? 14.265 -5.812 -25.261 1.00 80.06 248 GLU A O 1
ATOM 2027 N N . VAL A 1 249 ? 14.032 -3.591 -24.931 1.00 85.88 249 VAL A N 1
ATOM 2028 C CA . VAL A 1 249 ? 13.513 -3.648 -23.561 1.00 85.88 249 VAL A CA 1
ATOM 2029 C C . VAL A 1 249 ? 12.392 -2.625 -23.386 1.00 85.88 249 VAL A C 1
ATOM 2031 O O . VAL A 1 249 ? 12.530 -1.480 -23.807 1.00 85.88 249 VAL A O 1
ATOM 2034 N N . VAL A 1 250 ? 11.311 -3.027 -22.718 1.00 87.81 250 VAL A N 1
ATOM 2035 C CA . VAL A 1 250 ? 10.230 -2.140 -22.267 1.00 87.81 250 VAL A CA 1
ATOM 2036 C C . VAL A 1 250 ? 9.951 -2.409 -20.793 1.00 87.81 250 VAL A C 1
ATOM 2038 O O . VAL A 1 250 ? 9.763 -3.560 -20.396 1.00 87.81 250 VAL A O 1
ATOM 2041 N N . ILE A 1 251 ? 9.912 -1.356 -19.979 1.00 91.19 251 ILE A N 1
ATOM 2042 C CA . ILE A 1 251 ? 9.593 -1.426 -18.549 1.00 91.19 251 ILE A CA 1
ATOM 2043 C C . ILE A 1 251 ? 8.188 -0.865 -18.322 1.00 91.19 251 ILE A C 1
ATOM 2045 O O . ILE A 1 251 ? 7.878 0.247 -18.729 1.00 91.19 251 ILE A O 1
ATOM 2049 N N . CYS A 1 252 ? 7.321 -1.598 -17.639 1.00 90.50 252 CYS A N 1
ATOM 2050 C CA . CYS A 1 252 ? 5.978 -1.147 -17.295 1.00 90.50 252 CYS A CA 1
ATOM 2051 C C . CYS A 1 252 ? 5.751 -1.279 -15.793 1.00 90.50 252 CYS A C 1
ATOM 2053 O O . CYS A 1 252 ? 5.900 -2.365 -15.237 1.00 90.50 252 CYS A O 1
ATOM 2055 N N . VAL A 1 253 ? 5.324 -0.196 -15.153 1.00 92.00 253 VAL A N 1
ATOM 2056 C CA . VAL A 1 253 ? 4.853 -0.216 -13.765 1.00 92.00 253 VAL A CA 1
ATOM 2057 C C . VAL A 1 253 ? 3.344 -0.429 -13.793 1.00 92.00 253 VAL A C 1
ATOM 2059 O O . VAL A 1 253 ? 2.631 0.297 -14.490 1.00 92.00 253 VAL A O 1
ATOM 2062 N N . LYS A 1 254 ? 2.841 -1.456 -13.101 1.00 89.44 254 LYS A N 1
ATOM 2063 C CA . LYS A 1 254 ? 1.395 -1.698 -13.036 1.00 89.44 254 LYS A CA 1
ATOM 2064 C C . LYS A 1 254 ? 0.727 -0.735 -12.043 1.00 89.44 254 LYS A C 1
ATOM 2066 O O . LYS A 1 254 ? 1.344 -0.353 -11.051 1.00 89.44 254 LYS A O 1
ATOM 2071 N N . PRO A 1 255 ? -0.535 -0.340 -12.291 1.00 83.44 255 PRO A N 1
ATOM 2072 C CA . PRO A 1 255 ? -1.273 0.517 -11.372 1.00 83.44 255 PRO A CA 1
ATOM 2073 C C . PRO A 1 255 ? -1.645 -0.232 -10.077 1.00 83.44 255 PRO A C 1
ATOM 2075 O O . PRO A 1 255 ? -1.881 -1.442 -10.124 1.00 83.44 255 PRO A O 1
ATOM 2078 N N . PRO A 1 256 ? -1.811 0.477 -8.946 1.00 77.00 256 PRO A N 1
ATOM 2079 C CA . PRO A 1 256 ? -2.024 -0.114 -7.616 1.00 77.00 256 PRO A CA 1
ATOM 2080 C C . PRO A 1 256 ? -3.432 -0.675 -7.355 1.00 77.00 256 PRO A C 1
ATOM 2082 O O . PRO A 1 256 ? -3.943 -0.590 -6.243 1.00 77.00 256 PRO A O 1
ATOM 2085 N N . GLY A 1 257 ? -4.115 -1.218 -8.363 1.00 83.12 257 GLY A N 1
ATOM 2086 C CA . GLY A 1 257 ? -5.560 -1.474 -8.304 1.00 83.12 257 GLY A CA 1
ATOM 2087 C C . GLY A 1 257 ? -6.026 -2.290 -7.088 1.00 83.12 257 GLY A C 1
ATOM 2088 O O . GLY A 1 257 ? -6.952 -1.874 -6.393 1.00 83.12 257 GLY A O 1
ATOM 2089 N N . ALA A 1 258 ? -5.384 -3.428 -6.810 1.00 85.38 258 ALA A N 1
ATOM 2090 C CA . ALA A 1 258 ? -5.779 -4.308 -5.707 1.00 85.38 258 ALA A CA 1
ATOM 2091 C C . ALA A 1 258 ? -5.425 -3.721 -4.329 1.00 85.38 258 ALA A C 1
ATOM 2093 O O . ALA A 1 258 ? -6.292 -3.662 -3.455 1.00 85.38 258 ALA A O 1
ATOM 2094 N N . HIS A 1 259 ? -4.199 -3.215 -4.168 1.00 87.31 259 HIS A N 1
ATOM 2095 C CA . HIS A 1 259 ? -3.743 -2.566 -2.938 1.00 87.31 259 HIS A CA 1
ATOM 2096 C C . HIS A 1 259 ? -4.620 -1.361 -2.562 1.00 87.31 259 HIS A C 1
ATOM 2098 O O . HIS A 1 259 ? -5.088 -1.234 -1.431 1.00 87.31 259 HIS A O 1
ATOM 2104 N N . LEU A 1 260 ? -4.934 -0.508 -3.543 1.00 89.38 260 LEU A N 1
ATOM 2105 C CA . LEU A 1 260 ? -5.817 0.643 -3.368 1.00 89.38 260 LEU A CA 1
ATOM 2106 C C . LEU A 1 260 ? -7.227 0.226 -2.939 1.00 89.38 260 LEU A C 1
ATOM 2108 O O . LEU A 1 260 ? -7.805 0.839 -2.042 1.00 89.38 260 LEU A O 1
ATOM 2112 N N . LEU A 1 261 ? -7.784 -0.812 -3.569 1.00 90.38 261 LEU A N 1
ATOM 2113 C CA . LEU A 1 261 ? -9.114 -1.312 -3.231 1.00 90.38 261 LEU A CA 1
ATOM 2114 C C . LEU A 1 261 ? -9.170 -1.809 -1.782 1.00 90.38 261 LEU A C 1
ATOM 2116 O O . LEU A 1 261 ? -10.139 -1.519 -1.077 1.00 90.38 261 LEU A O 1
ATOM 2120 N N . LEU A 1 262 ? -8.130 -2.510 -1.322 1.00 90.31 262 LEU A N 1
ATOM 2121 C CA . LEU A 1 262 ? -8.013 -2.942 0.071 1.00 90.31 262 LEU A CA 1
ATOM 2122 C C . LEU A 1 262 ? -7.951 -1.740 1.021 1.00 90.31 262 LEU A C 1
ATOM 2124 O O . LEU A 1 262 ? -8.722 -1.693 1.979 1.00 90.31 262 LEU A O 1
ATOM 2128 N N . CYS A 1 263 ? -7.123 -0.734 0.726 1.00 90.12 263 CYS A N 1
ATOM 2129 C CA . CYS A 1 263 ? -7.049 0.495 1.519 1.00 90.12 263 CYS A CA 1
ATOM 2130 C C . CYS A 1 263 ? -8.411 1.198 1.637 1.00 90.12 263 CYS A C 1
ATOM 2132 O O . CYS A 1 263 ? -8.843 1.522 2.743 1.00 90.12 263 CYS A O 1
ATOM 2134 N N . ILE A 1 264 ? -9.118 1.394 0.518 1.00 90.81 264 ILE A N 1
ATOM 2135 C CA . ILE A 1 264 ? -10.444 2.035 0.499 1.00 90.81 264 ILE A CA 1
ATOM 2136 C C . ILE A 1 264 ? -11.462 1.206 1.288 1.00 90.81 264 ILE A C 1
ATOM 2138 O O . ILE A 1 264 ? -12.255 1.760 2.048 1.00 90.81 264 ILE A O 1
ATOM 2142 N N . THR A 1 265 ? -11.425 -0.121 1.141 1.00 91.50 265 THR A N 1
ATOM 2143 C CA . THR A 1 265 ? -12.315 -1.030 1.875 1.00 91.50 265 THR A CA 1
ATOM 2144 C C . THR A 1 265 ? -12.120 -0.887 3.381 1.00 91.50 265 THR A C 1
ATOM 2146 O O . THR A 1 265 ? -13.099 -0.829 4.120 1.00 91.50 265 THR A O 1
ATOM 2149 N N . ILE A 1 266 ? -10.875 -0.773 3.848 1.00 90.88 266 ILE A N 1
ATOM 2150 C CA . ILE A 1 266 ? -10.589 -0.611 5.276 1.00 90.88 266 ILE A CA 1
ATOM 2151 C C . ILE A 1 266 ? -11.075 0.748 5.791 1.00 90.88 266 ILE A C 1
ATOM 2153 O O . ILE A 1 266 ? -11.702 0.796 6.848 1.00 90.88 266 ILE A O 1
ATOM 2157 N N . VAL A 1 267 ? -10.889 1.834 5.030 1.00 91.00 267 VAL A N 1
ATOM 2158 C CA . VAL A 1 267 ? -11.459 3.149 5.388 1.00 91.00 267 VAL A CA 1
ATOM 2159 C C . VAL A 1 267 ? -12.983 3.068 5.494 1.00 91.00 267 VAL A C 1
ATOM 2161 O O . VAL A 1 267 ? -13.562 3.551 6.465 1.00 91.00 267 VAL A O 1
ATOM 2164 N N . PHE A 1 268 ? -13.643 2.413 4.535 1.00 91.69 268 PHE A N 1
ATOM 2165 C CA . PHE A 1 268 ? -15.093 2.237 4.563 1.00 91.69 268 PHE A CA 1
ATOM 2166 C C . PHE A 1 268 ? -15.557 1.430 5.784 1.00 91.69 268 PHE A C 1
ATOM 2168 O O . PHE A 1 268 ? -16.529 1.808 6.436 1.00 91.69 268 PHE A O 1
ATOM 2175 N N . LEU A 1 269 ? -14.846 0.356 6.139 1.00 90.81 269 LEU A N 1
ATOM 2176 C CA . LEU A 1 269 ? -15.133 -0.419 7.347 1.00 90.81 269 LEU A CA 1
ATOM 2177 C C . LEU A 1 269 ? -14.934 0.405 8.623 1.00 90.81 269 LEU A C 1
ATOM 2179 O O . LEU A 1 269 ? -15.741 0.281 9.540 1.00 90.81 269 LEU A O 1
ATOM 2183 N N . GLY A 1 270 ? -13.909 1.258 8.676 1.00 89.50 270 GLY A N 1
ATOM 2184 C CA . GLY A 1 270 ? -13.694 2.189 9.784 1.00 89.50 270 GLY A CA 1
ATOM 2185 C C . GLY A 1 270 ? -14.842 3.190 9.933 1.00 89.50 270 GLY A C 1
ATOM 2186 O O . GLY A 1 270 ? -15.357 3.379 11.033 1.00 89.50 270 GLY A O 1
ATOM 2187 N N . LEU A 1 271 ? -15.314 3.771 8.826 1.00 90.62 271 LEU A N 1
ATOM 2188 C CA . LEU A 1 271 ? -16.481 4.661 8.831 1.00 90.62 271 LEU A CA 1
ATOM 2189 C C . LEU A 1 271 ? -17.754 3.932 9.275 1.00 90.62 271 LEU A C 1
ATOM 2191 O O . LEU A 1 271 ? -18.489 4.452 10.110 1.00 90.62 271 LEU A O 1
ATOM 2195 N N . LEU A 1 272 ? -17.983 2.711 8.781 1.00 91.88 272 LEU A N 1
ATOM 2196 C CA . LEU A 1 272 ? -19.117 1.881 9.189 1.00 91.88 272 LEU A CA 1
ATOM 2197 C C . LEU A 1 272 ? -19.076 1.566 10.693 1.00 91.88 272 LEU A C 1
ATOM 2199 O O . LEU A 1 272 ? -20.103 1.638 11.365 1.00 91.88 272 LEU A O 1
ATOM 2203 N N . GLN A 1 273 ? -17.894 1.251 11.234 1.00 90.31 273 GLN A N 1
ATOM 2204 C CA . GLN A 1 273 ? -17.710 1.049 12.672 1.00 90.31 273 GLN A CA 1
ATOM 2205 C C . GLN A 1 273 ? -18.043 2.311 13.461 1.00 90.31 273 GLN A C 1
ATOM 2207 O O . GLN A 1 273 ? -18.769 2.218 14.444 1.00 90.31 273 GLN A O 1
ATOM 2212 N N . ILE A 1 274 ? -17.563 3.482 13.028 1.00 91.00 274 ILE A N 1
ATOM 2213 C CA . ILE A 1 274 ? -17.895 4.761 13.670 1.00 91.00 274 ILE A CA 1
ATOM 2214 C C . ILE A 1 274 ? -19.411 4.965 13.684 1.00 91.00 274 ILE A C 1
ATOM 2216 O O . ILE A 1 274 ? -19.958 5.275 14.738 1.00 91.00 274 ILE A O 1
ATOM 2220 N N . THR A 1 275 ? -20.099 4.737 12.562 1.00 90.12 275 THR A N 1
ATOM 2221 C CA . THR A 1 275 ? -21.565 4.832 12.498 1.00 90.12 275 THR A CA 1
ATOM 2222 C C . THR A 1 275 ? -22.231 3.889 13.495 1.00 90.12 275 THR A C 1
ATOM 2224 O O . THR A 1 275 ? -23.093 4.324 14.250 1.00 90.12 275 THR A O 1
ATOM 2227 N N . PHE A 1 276 ? -21.784 2.634 13.587 1.00 89.19 276 PHE A N 1
ATOM 2228 C CA . PHE A 1 276 ? -22.339 1.693 14.563 1.00 89.19 276 PHE A CA 1
ATOM 2229 C C . PHE A 1 276 ? -22.060 2.127 16.003 1.00 89.19 276 PHE A C 1
ATOM 2231 O O . PHE A 1 276 ? -22.920 1.977 16.858 1.00 89.19 276 PHE A O 1
ATOM 2238 N N . ILE A 1 277 ? -20.894 2.694 16.311 1.00 88.94 277 ILE A N 1
ATOM 2239 C CA . ILE A 1 277 ? -20.648 3.224 17.657 1.00 88.94 277 ILE A CA 1
ATOM 2240 C C . ILE A 1 277 ? -21.564 4.418 17.953 1.00 88.94 277 ILE A C 1
ATOM 2242 O O . ILE A 1 277 ? -22.097 4.507 19.055 1.00 88.94 277 ILE A O 1
ATOM 2246 N N . MET A 1 278 ? -21.785 5.309 16.989 1.00 87.81 278 MET A N 1
ATOM 2247 C CA . MET A 1 278 ? -22.693 6.446 17.163 1.00 87.81 278 MET A CA 1
ATOM 2248 C C . MET A 1 278 ? -24.134 5.982 17.408 1.00 87.81 278 MET A C 1
ATOM 2250 O O . MET A 1 278 ? -24.754 6.445 18.362 1.00 87.81 278 MET A O 1
ATOM 2254 N N . ASP A 1 279 ? -24.620 5.002 16.642 1.00 86.31 279 ASP A N 1
ATOM 2255 C CA . ASP A 1 279 ? -25.946 4.399 16.840 1.00 86.31 279 ASP A CA 1
ATOM 2256 C C . ASP A 1 279 ? -26.058 3.670 18.192 1.00 86.31 279 ASP A C 1
ATOM 2258 O O . ASP A 1 279 ? -27.137 3.585 18.773 1.00 86.31 279 ASP A O 1
ATOM 2262 N N . TYR A 1 280 ? -24.949 3.141 18.728 1.00 84.81 280 TYR A N 1
ATOM 2263 C CA . TYR A 1 280 ? -24.925 2.536 20.067 1.00 84.81 280 TYR A CA 1
ATOM 2264 C C . TYR A 1 280 ? -25.142 3.572 21.169 1.00 84.81 280 TYR A C 1
ATOM 2266 O O . TYR A 1 280 ? -25.781 3.279 22.184 1.00 84.81 280 TYR A O 1
ATOM 2274 N N . LEU A 1 281 ? -24.522 4.740 20.990 1.00 83.38 281 LEU A N 1
ATOM 2275 C CA . LEU A 1 281 ? -24.498 5.829 21.958 1.00 83.38 281 LEU A CA 1
ATOM 2276 C C . LEU A 1 281 ? -25.776 6.673 21.922 1.00 83.38 281 LEU A C 1
ATOM 2278 O O . LEU A 1 281 ? -26.015 7.415 22.872 1.00 83.38 281 LEU A O 1
ATOM 2282 N N . ASP A 1 282 ? -26.595 6.555 20.874 1.00 79.56 282 ASP A N 1
ATOM 2283 C CA . ASP A 1 282 ? -27.873 7.256 20.775 1.00 79.56 282 ASP A CA 1
ATOM 2284 C C . ASP A 1 282 ? -28.851 6.767 21.873 1.00 79.56 282 ASP A C 1
ATOM 2286 O O . ASP A 1 282 ? -29.174 5.573 21.935 1.00 79.56 282 ASP A O 1
ATOM 2290 N N . PRO A 1 283 ? -29.316 7.647 22.784 1.00 55.97 283 PRO A N 1
ATOM 2291 C CA . PRO A 1 283 ? -30.100 7.274 23.966 1.00 55.97 283 PRO A CA 1
ATOM 2292 C C . PRO A 1 283 ? -31.565 6.853 23.708 1.00 55.97 283 PRO A C 1
ATOM 2294 O O . PRO A 1 283 ? -32.382 6.962 24.624 1.00 55.97 283 PRO A O 1
ATOM 2297 N N . THR A 1 284 ? -31.910 6.362 22.514 1.00 53.12 284 THR A N 1
ATOM 2298 C CA . THR A 1 284 ? -33.279 5.908 22.176 1.00 53.12 284 THR A CA 1
ATOM 2299 C C . THR A 1 284 ? -33.806 4.748 23.029 1.00 53.12 284 THR A C 1
ATOM 2301 O O . THR A 1 284 ? -33.026 3.855 23.457 1.00 53.12 284 THR A O 1
#

Foldseek 3Di:
DDDDDDDDDDDDDDPDPPPVVVVVVVVVVVVLVVVLVVVLVVLPPDDDDDPPVVVVLLSVLLSLLLVLLVVLLVLLVVLQVDQLLWKKKKWFFDDAFDDDPNDTDTDTDIDIDTDGLQRLPVNLVVLVVQLVVLVVLLVDPDDDPVLVVLSVVLSVLSVVLVVLSVLLSVLSVVLSVLSVVLSVCVSVVHDPNVVSLVVNLVSLVVSLVSLVSSVVSSVSSLVSSQVSQVVSQVSQCVVCVVVVHDRRMHMDIDDSVVSVVSSVVSNVSSVVSNVSSVVSPPPD

Organism: NCBI:txid27845